Protein AF-A0A8S0HEF7-F1 (afdb_monomer_lite)

Radius of gyration: 22.28 Å; chains: 1; bounding box: 57×57×57 Å

Sequence (271 aa):
MFGLYSSPPGLHERIEQQIGEFPFPSFWGPAAGIASSRWIVDCAIAEFQISRPDLQLIYLPHLDYSLQRLGPEHPSISDEVRAIDHEVGRLLDFAQQQGAAVMLVSEYGIEAVQQSISINRVLREQGLLQVRRSLSWELLDPGASAAFAVVDHQIAHVYVRQPEDIARVKALLLRQPGIEQVLDRSEQQACQLDHPRSGELVAVAAPGFWFDYYYWFDDRLARISPALWISTASRATTHWSCSSTRRSAFPSCGSVAGCCRRSSAFATTWT

Foldseek 3Di:
DDDDDDPPPPLVVVLCVVQNDAPVQQCDAPNPALRNLLSQLSSQLVCCVVPVDPDDDGDRCHLVHVCLQQNPPHPCSVVSVVSNVVSVVVSVVSCVVVVHDDDDWDQFDTHAADEEDALLQLCVVVVQWDWDDDDFAIDTDCPPGQWDWDFDWQKIQIAGDDPVCLVVSQVSQVPDPFFPDKDAQVRCVVLVNNDPPGHRIMIGGDHNYTYDNDNDPDCSNDDDDPVNSRRPNHPPDDDDDDDDDDDDDDDDDDDPVPPSCNGPIPPDDDD

pLDDT: mean 82.92, std 25.86, range [21.02, 98.75]

Structure (mmCIF, N/CA/C/O backbone):
data_AF-A0A8S0HEF7-F1
#
_entry.id   AF-A0A8S0HEF7-F1
#
loop_
_atom_site.group_PDB
_atom_site.id
_atom_site.type_symbol
_atom_site.label_atom_id
_atom_site.label_alt_id
_atom_site.label_comp_id
_atom_site.label_asym_id
_atom_site.label_entity_id
_atom_site.label_seq_id
_atom_site.pdbx_PDB_ins_code
_atom_site.Cartn_x
_atom_site.Cartn_y
_atom_site.Cartn_z
_atom_site.occupancy
_atom_site.B_iso_or_equiv
_atom_site.auth_seq_id
_atom_site.auth_comp_id
_atom_site.auth_asym_id
_atom_site.auth_atom_id
_atom_site.pdbx_PDB_model_num
ATOM 1 N N . MET A 1 1 ? 10.105 13.442 17.068 1.00 49.50 1 MET A N 1
ATOM 2 C CA . MET A 1 1 ? 8.931 12.828 17.717 1.00 49.50 1 MET A CA 1
ATOM 3 C C . MET A 1 1 ? 7.819 12.866 16.688 1.00 49.50 1 MET A C 1
ATOM 5 O O . MET A 1 1 ? 7.638 13.924 16.097 1.00 49.50 1 MET A O 1
ATOM 9 N N . PHE A 1 2 ? 7.205 11.730 16.360 1.00 65.62 2 PHE A N 1
ATOM 10 C CA . PHE A 1 2 ? 6.011 11.732 15.510 1.00 65.62 2 PHE A CA 1
ATOM 11 C C . PHE A 1 2 ? 4.861 12.274 16.359 1.00 65.62 2 PHE A C 1
ATOM 13 O O . PHE A 1 2 ? 4.746 11.885 17.516 1.00 65.62 2 PHE A O 1
ATOM 20 N N . GLY A 1 3 ? 4.100 13.225 15.827 1.00 80.06 3 GLY A N 1
ATOM 21 C CA . GLY A 1 3 ? 2.944 13.810 16.501 1.00 80.06 3 GLY A CA 1
ATOM 22 C C . GLY A 1 3 ? 1.684 13.533 15.698 1.00 80.06 3 GLY A C 1
ATOM 23 O O . GLY A 1 3 ? 1.761 13.326 14.483 1.00 80.06 3 GLY A O 1
ATOM 24 N N . LEU A 1 4 ? 0.540 13.517 16.375 1.00 90.88 4 LEU A N 1
ATOM 25 C CA . LEU A 1 4 ? -0.749 13.470 15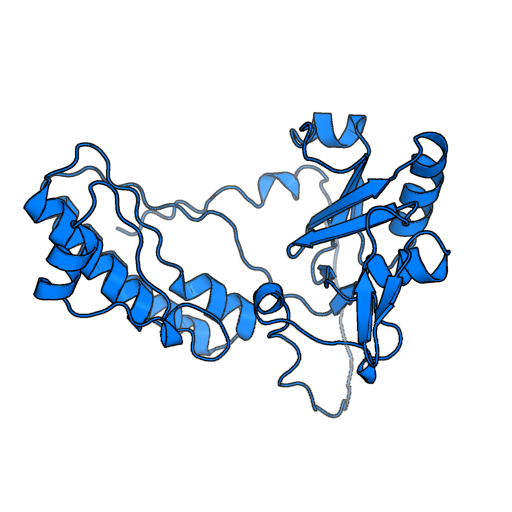.702 1.00 90.88 4 LEU A CA 1
ATOM 26 C C . LEU A 1 4 ? -1.079 14.841 15.103 1.00 90.88 4 LEU A C 1
ATOM 28 O O . LEU A 1 4 ? -0.612 15.884 15.555 1.00 90.88 4 LEU A O 1
ATOM 32 N N . TYR A 1 5 ? -1.887 14.826 14.050 1.00 92.88 5 TYR A N 1
ATOM 33 C CA . TYR A 1 5 ? -2.455 16.029 13.463 1.00 92.88 5 TYR A CA 1
ATOM 34 C C . TYR A 1 5 ? -3.962 16.011 13.688 1.00 92.88 5 TYR A C 1
ATOM 36 O O . TYR A 1 5 ? -4.614 14.998 13.444 1.00 92.88 5 TYR A O 1
ATOM 44 N N . SER A 1 6 ? -4.519 17.143 14.111 1.00 94.88 6 SER A N 1
ATOM 45 C CA . SER A 1 6 ? -5.962 17.323 14.219 1.00 94.88 6 SER A CA 1
ATOM 46 C C . SER A 1 6 ? -6.388 18.702 13.740 1.00 94.88 6 SER A C 1
ATOM 48 O O . SER A 1 6 ? -5.658 19.685 13.877 1.00 94.88 6 SER A O 1
ATOM 50 N N . SER A 1 7 ? -7.619 18.773 13.244 1.00 93.25 7 SER A N 1
ATOM 51 C CA . SER A 1 7 ? -8.338 20.020 13.014 1.00 93.25 7 SER A CA 1
ATOM 52 C C . SER A 1 7 ? -9.694 19.924 13.725 1.00 93.25 7 SER A C 1
ATOM 54 O O . SER A 1 7 ? -10.420 18.968 13.457 1.00 93.25 7 SER A O 1
ATOM 56 N N . PRO A 1 8 ? -10.046 20.853 14.632 1.00 93.94 8 PRO A N 1
ATOM 57 C CA . PRO A 1 8 ? -9.260 22.015 15.044 1.00 93.94 8 PRO A CA 1
ATOM 58 C C . PRO A 1 8 ? -7.961 21.639 15.797 1.00 93.94 8 PRO A C 1
ATOM 60 O O . PRO A 1 8 ? -7.839 20.524 16.323 1.00 93.94 8 PRO A O 1
ATOM 63 N N . PRO A 1 9 ? -6.981 22.562 15.866 1.00 95.44 9 PRO A N 1
ATOM 64 C CA . PRO A 1 9 ? -5.799 22.389 16.711 1.00 95.44 9 PRO A CA 1
ATOM 65 C C . PRO A 1 9 ? -6.199 22.159 18.177 1.00 95.44 9 PRO A C 1
ATOM 67 O O . PRO A 1 9 ? -7.190 22.731 18.636 1.00 95.44 9 PRO A O 1
ATOM 70 N N . GLY A 1 10 ? -5.452 21.343 18.923 1.00 93.75 10 GLY A N 1
ATOM 71 C CA . GLY A 1 10 ? -5.773 21.039 20.323 1.00 93.75 10 GLY A CA 1
ATOM 72 C C . GLY A 1 10 ? -6.745 19.867 20.519 1.00 93.75 10 GLY A C 1
ATOM 73 O O . GLY A 1 10 ? -7.039 19.495 21.656 1.00 93.75 10 GLY A O 1
ATOM 74 N N . LEU A 1 11 ? -7.341 19.318 19.451 1.00 95.06 11 LEU A N 1
ATOM 75 C CA . LEU A 1 11 ? -8.282 18.203 19.582 1.00 95.06 11 LEU A CA 1
ATOM 76 C C . LEU A 1 11 ? -7.567 16.895 19.937 1.00 95.06 11 LEU A C 1
ATOM 78 O O . LEU A 1 11 ? -8.005 16.231 20.874 1.00 95.06 11 LEU A O 1
ATOM 82 N N . HIS A 1 12 ? -6.480 16.543 19.243 1.00 95.00 12 HIS A N 1
ATOM 83 C CA . HIS A 1 12 ? -5.766 15.299 19.540 1.00 95.00 12 HIS A CA 1
ATOM 84 C C . HIS A 1 12 ? -5.165 15.313 20.948 1.00 95.00 12 HIS A C 1
ATOM 86 O O . HIS A 1 12 ? -5.305 14.325 21.655 1.00 95.00 12 HIS A O 1
ATOM 92 N N . GLU A 1 13 ? -4.618 16.440 21.411 1.00 95.81 13 GLU A N 1
ATOM 93 C CA . GLU A 1 13 ? -4.046 16.554 22.755 1.00 95.81 13 GLU A CA 1
ATOM 94 C C . GLU A 1 13 ? -5.113 16.356 23.839 1.00 95.81 13 GLU A C 1
ATOM 96 O O . GLU A 1 13 ? -4.862 15.711 24.855 1.00 95.81 13 GLU A O 1
ATOM 101 N N . ARG A 1 14 ? -6.332 16.879 23.625 1.00 95.94 14 ARG A N 1
ATOM 102 C CA . ARG A 1 14 ? -7.466 16.655 24.540 1.00 95.94 14 ARG A CA 1
ATOM 103 C C . ARG A 1 14 ? -7.888 15.191 24.587 1.00 95.94 14 ARG A C 1
ATOM 105 O O . ARG A 1 14 ? -8.254 14.717 25.658 1.00 95.94 14 ARG A O 1
ATOM 112 N N . ILE A 1 15 ? -7.858 14.495 23.453 1.00 96.94 15 ILE A N 1
ATOM 113 C CA . ILE A 1 15 ? -8.176 13.066 23.386 1.00 96.94 15 ILE A CA 1
ATOM 114 C C . ILE A 1 15 ? -7.060 12.250 24.050 1.00 96.94 15 ILE A C 1
ATOM 116 O O . ILE A 1 15 ? -7.349 11.434 24.920 1.00 96.94 15 ILE A O 1
ATOM 120 N N . GLU A 1 16 ? -5.788 12.520 23.745 1.00 96.62 16 GLU A N 1
ATOM 121 C CA . GLU A 1 16 ? -4.636 11.836 24.353 1.00 96.62 16 GLU A CA 1
ATOM 122 C C . GLU A 1 16 ? -4.585 12.012 25.878 1.00 96.62 16 GLU A C 1
ATOM 124 O O . GLU A 1 16 ? -4.229 11.081 26.596 1.00 96.62 16 GLU A O 1
ATOM 129 N N . GLN A 1 17 ? -5.022 13.159 26.408 1.00 96.31 17 GLN A N 1
ATOM 130 C CA . GLN A 1 17 ? -5.182 13.357 27.856 1.00 96.31 17 GLN A CA 1
ATOM 131 C C . GLN A 1 17 ? -6.219 12.418 28.495 1.00 96.31 17 GLN A C 1
ATOM 133 O O . GLN A 1 17 ? -6.130 12.150 29.692 1.00 96.31 17 GLN A O 1
ATOM 138 N N . GLN A 1 18 ? -7.203 11.936 27.729 1.00 96.50 18 GLN A N 1
ATOM 139 C CA . GLN A 1 18 ? -8.255 11.036 28.211 1.00 96.50 18 GLN A CA 1
ATOM 140 C C . GLN A 1 18 ? -7.880 9.562 28.045 1.00 96.50 18 GLN A C 1
ATOM 142 O O . GLN A 1 18 ? -8.133 8.770 28.952 1.00 96.50 18 GLN A O 1
ATOM 147 N N . ILE A 1 19 ? -7.296 9.194 26.899 1.00 97.06 19 ILE A N 1
ATOM 148 C CA . ILE A 1 19 ? -7.101 7.785 26.504 1.00 97.06 19 ILE A CA 1
ATOM 149 C C . ILE A 1 19 ? -5.628 7.355 26.423 1.00 97.06 19 ILE A C 1
ATOM 151 O O . ILE A 1 19 ? -5.342 6.181 26.194 1.00 97.06 19 ILE A O 1
ATOM 155 N N . GLY A 1 20 ? -4.690 8.279 26.641 1.00 96.50 20 GLY A N 1
ATOM 156 C CA . GLY A 1 20 ? -3.249 8.059 26.507 1.00 96.50 20 GLY A CA 1
ATOM 157 C C . GLY A 1 20 ? -2.707 8.371 25.108 1.00 96.50 20 GLY A C 1
ATOM 158 O O . GLY A 1 20 ? -3.458 8.611 24.164 1.00 96.50 20 GLY A O 1
ATOM 159 N N . GLU A 1 21 ? -1.379 8.369 24.979 1.00 95.56 21 GLU A N 1
ATOM 160 C CA . GLU A 1 21 ? -0.671 8.652 23.722 1.00 95.56 21 GLU A CA 1
ATOM 161 C C . GLU A 1 21 ? -0.870 7.550 22.672 1.00 95.56 21 GLU A C 1
ATOM 163 O O . GLU A 1 21 ? -1.008 6.364 22.997 1.00 95.56 21 GLU A O 1
ATOM 168 N N . PHE A 1 22 ? -0.812 7.930 21.393 1.00 95.50 22 PHE A N 1
ATOM 169 C CA . PHE A 1 22 ? -0.894 6.963 20.301 1.00 95.50 22 PHE A CA 1
ATOM 170 C C . PHE A 1 22 ? 0.311 5.999 20.274 1.00 95.50 22 PHE A C 1
ATOM 172 O O . PHE A 1 22 ? 1.465 6.444 20.231 1.00 95.50 22 PHE A O 1
ATOM 179 N N . PRO A 1 23 ? 0.094 4.669 20.201 1.00 94.06 23 PRO A N 1
ATOM 180 C CA . PRO A 1 23 ? 1.177 3.689 20.183 1.00 94.06 23 PRO A CA 1
ATOM 181 C C . PRO A 1 23 ? 1.820 3.579 18.788 1.00 94.06 23 PRO A C 1
ATOM 183 O O . PRO A 1 23 ? 1.683 2.565 18.102 1.00 94.06 23 PRO A O 1
ATOM 186 N N . PHE A 1 24 ? 2.568 4.606 18.365 1.00 90.44 24 PHE A N 1
ATOM 187 C CA . PHE A 1 24 ? 3.275 4.641 17.073 1.00 90.44 24 PHE A CA 1
ATOM 188 C C . PHE A 1 24 ? 4.103 3.382 16.751 1.00 90.44 24 PHE A C 1
ATOM 190 O O . PHE A 1 24 ? 4.048 2.934 15.605 1.00 90.44 24 PHE A O 1
ATOM 197 N N . PRO A 1 25 ? 4.843 2.764 17.700 1.00 88.12 25 PRO A N 1
ATOM 198 C CA . PRO A 1 25 ? 5.599 1.543 17.413 1.00 88.12 25 PRO A CA 1
ATOM 199 C C . PRO A 1 25 ? 4.736 0.361 16.952 1.00 88.12 25 PRO A C 1
ATOM 201 O O . PRO A 1 25 ? 5.259 -0.553 16.322 1.00 88.12 25 PRO A O 1
ATOM 204 N N . SER A 1 26 ? 3.437 0.372 17.263 1.00 87.88 26 SER A N 1
ATOM 205 C CA . SER A 1 26 ? 2.481 -0.684 16.913 1.00 87.88 26 SER A CA 1
ATOM 206 C C . SER A 1 26 ? 1.624 -0.352 15.692 1.00 87.88 26 SER A C 1
ATOM 208 O O . SER A 1 26 ? 0.776 -1.164 15.320 1.00 87.88 26 SER A O 1
ATOM 210 N N . PHE A 1 27 ? 1.829 0.812 15.069 1.00 86.88 27 PHE A N 1
ATOM 211 C CA . PHE A 1 27 ? 0.996 1.270 13.957 1.00 86.88 27 PHE A CA 1
ATOM 212 C C . PHE A 1 27 ? 1.480 0.753 12.604 1.00 86.88 27 PHE A C 1
ATOM 214 O O . PHE A 1 27 ? 0.659 0.423 11.756 1.00 86.88 27 PHE A O 1
ATOM 221 N N . TRP A 1 28 ? 2.798 0.651 12.406 1.00 81.06 28 TRP A N 1
ATOM 222 C CA . TRP A 1 28 ? 3.389 0.163 11.159 1.00 81.06 28 TRP A CA 1
ATOM 223 C C . TRP A 1 28 ? 4.656 -0.663 11.384 1.00 81.06 28 TRP A C 1
ATOM 225 O O . TRP A 1 28 ? 5.337 -0.561 12.407 1.00 81.06 28 TRP A O 1
ATOM 235 N N . GLY A 1 29 ? 5.027 -1.438 10.364 1.00 77.56 29 GLY A N 1
ATOM 236 C CA . GLY A 1 29 ? 6.287 -2.177 10.322 1.00 77.56 29 GLY A CA 1
ATOM 237 C C . GLY A 1 29 ? 6.272 -3.482 11.130 1.00 77.56 29 GLY A C 1
ATOM 238 O O . GLY A 1 29 ? 5.209 -4.019 11.437 1.00 77.56 29 GLY A O 1
ATOM 239 N N . PRO A 1 30 ? 7.450 -4.036 11.479 1.00 76.56 30 PRO A N 1
ATOM 240 C CA . PRO A 1 30 ? 7.548 -5.378 12.062 1.00 76.56 30 PRO A CA 1
ATOM 241 C C . PRO A 1 30 ? 6.826 -5.555 13.401 1.00 76.56 30 PRO A C 1
ATOM 243 O O . PRO A 1 30 ? 6.464 -6.678 13.741 1.00 76.56 30 PRO A O 1
ATOM 246 N N . ALA A 1 31 ? 6.628 -4.465 14.147 1.00 84.44 31 ALA A N 1
ATOM 247 C CA . ALA A 1 31 ? 5.960 -4.447 15.446 1.00 84.44 31 ALA A CA 1
ATOM 248 C C . ALA A 1 31 ? 4.474 -4.046 15.365 1.00 84.44 31 ALA A C 1
ATOM 250 O O . ALA A 1 31 ? 3.839 -3.880 16.407 1.00 84.44 31 ALA A O 1
ATOM 251 N N . ALA A 1 32 ? 3.918 -3.905 14.153 1.00 86.38 32 ALA A N 1
ATOM 252 C CA . ALA A 1 32 ? 2.505 -3.610 13.963 1.00 86.38 32 ALA A CA 1
ATOM 253 C C . ALA A 1 32 ? 1.616 -4.653 14.660 1.00 86.38 32 ALA A C 1
ATOM 255 O O . ALA A 1 32 ? 1.923 -5.852 14.653 1.00 86.38 32 ALA A O 1
ATOM 256 N N . GLY A 1 33 ? 0.529 -4.185 15.276 1.00 91.00 33 GLY A N 1
ATOM 257 C CA . GLY A 1 33 ? -0.370 -5.024 16.065 1.00 91.00 33 GLY A CA 1
ATOM 258 C C . GLY A 1 33 ? -1.658 -4.312 16.477 1.00 91.00 33 GLY A C 1
ATOM 259 O O . GLY A 1 33 ? -1.953 -3.205 16.030 1.00 91.00 33 GLY A O 1
ATOM 260 N N . ILE A 1 34 ? -2.454 -4.962 17.333 1.00 95.88 34 ILE A N 1
ATOM 261 C CA . ILE A 1 34 ? -3.825 -4.516 17.647 1.00 95.88 34 ILE A CA 1
ATOM 262 C C . ILE A 1 34 ? -3.883 -3.178 18.399 1.00 95.88 34 ILE A C 1
ATOM 264 O O . ILE A 1 34 ? -4.875 -2.460 18.305 1.00 95.88 34 ILE A O 1
ATOM 268 N N . ALA A 1 35 ? -2.812 -2.808 19.111 1.00 96.06 35 ALA A N 1
ATOM 269 C CA . ALA A 1 35 ? -2.784 -1.642 19.994 1.00 96.06 35 ALA A CA 1
ATOM 270 C C . ALA A 1 35 ? -3.165 -0.331 19.287 1.00 96.06 35 ALA A C 1
ATOM 272 O O . ALA A 1 35 ? -3.901 0.472 19.854 1.00 96.06 35 ALA A O 1
ATOM 273 N N . SER A 1 36 ? -2.726 -0.126 18.042 1.00 95.38 36 SER A N 1
ATOM 274 C CA . SER A 1 36 ? -3.073 1.087 17.295 1.00 95.38 36 SER A CA 1
ATOM 275 C C . SER A 1 36 ? -4.538 1.120 16.877 1.00 95.38 36 SER A C 1
ATOM 277 O O . SER A 1 36 ? -5.153 2.174 16.965 1.00 95.38 36 SER A O 1
ATOM 279 N N . SER A 1 37 ? -5.128 -0.016 16.485 1.00 96.88 37 SER A N 1
ATOM 280 C CA . SER A 1 37 ? -6.564 -0.061 16.163 1.00 96.88 37 SER A CA 1
ATOM 281 C C . SER A 1 37 ? -7.431 0.085 17.412 1.00 96.88 37 SER A C 1
ATOM 283 O O . SER A 1 37 ? -8.412 0.818 17.370 1.00 96.88 37 SER A O 1
ATOM 285 N N . ARG A 1 38 ? -7.026 -0.510 18.543 1.00 98.25 38 ARG A N 1
ATOM 286 C CA . ARG A 1 38 ? -7.669 -0.275 19.846 1.00 98.25 38 ARG A CA 1
ATOM 287 C C . ARG A 1 38 ? -7.669 1.208 20.208 1.00 98.25 38 ARG A C 1
ATOM 289 O O . ARG A 1 38 ? -8.720 1.754 20.516 1.00 98.25 38 ARG A O 1
ATOM 296 N N . TRP A 1 39 ? -6.513 1.866 20.108 1.00 98.06 39 TRP A N 1
ATOM 297 C CA . TRP A 1 39 ? -6.419 3.299 20.380 1.00 98.06 39 TRP A CA 1
ATOM 298 C C . TRP A 1 39 ? -7.302 4.118 19.430 1.00 98.06 39 TRP A C 1
ATOM 300 O O . TRP A 1 39 ? -7.953 5.058 19.867 1.00 98.06 39 TRP A O 1
ATOM 310 N N . ILE A 1 40 ? -7.373 3.762 18.140 1.00 98.06 40 ILE A N 1
ATOM 311 C CA . ILE A 1 40 ? -8.237 4.460 17.173 1.00 98.06 40 ILE A CA 1
ATOM 312 C C . ILE A 1 40 ? -9.722 4.277 17.516 1.00 98.06 40 ILE A C 1
ATOM 314 O O . ILE A 1 40 ? -10.481 5.236 17.402 1.00 98.06 40 ILE A O 1
ATOM 318 N N . VAL A 1 41 ? -10.137 3.095 17.984 1.00 98.62 41 VAL A N 1
ATOM 319 C CA . VAL A 1 41 ? -11.497 2.870 18.502 1.00 98.62 41 VAL A CA 1
ATOM 320 C C . VAL A 1 41 ? -11.772 3.752 19.721 1.00 98.62 41 VAL A C 1
ATOM 322 O O . VAL A 1 41 ? -12.788 4.445 19.751 1.00 98.62 41 VAL A O 1
ATOM 325 N N . ASP A 1 42 ? -10.856 3.789 20.691 1.00 98.62 42 ASP A N 1
ATOM 326 C CA . ASP A 1 42 ? -10.987 4.640 21.880 1.00 98.62 42 ASP A CA 1
ATOM 327 C C . ASP A 1 42 ? -11.042 6.136 21.499 1.00 98.62 42 ASP A C 1
ATOM 329 O O . ASP A 1 42 ? -11.856 6.891 22.033 1.00 98.62 42 ASP A O 1
ATOM 333 N N . CYS A 1 43 ? -10.236 6.551 20.517 1.00 98.31 43 CYS A N 1
ATOM 334 C CA . CYS A 1 43 ? -10.215 7.901 19.956 1.00 98.31 43 CYS A CA 1
ATOM 335 C C . CYS A 1 43 ? -11.538 8.256 19.272 1.00 98.31 43 CYS A C 1
ATOM 337 O O . CYS A 1 43 ? -12.086 9.325 19.535 1.00 98.31 43 CYS A O 1
ATOM 339 N N . ALA A 1 44 ? -12.092 7.359 18.452 1.00 98.31 44 ALA A N 1
ATOM 340 C CA . ALA A 1 44 ? -13.377 7.570 17.788 1.00 98.31 44 ALA A CA 1
ATOM 341 C C . ALA A 1 44 ? -14.523 7.729 18.798 1.00 98.31 44 ALA A C 1
ATOM 343 O O . ALA A 1 44 ? -15.347 8.635 18.661 1.00 98.31 44 ALA A O 1
ATOM 344 N N . ILE A 1 45 ? -14.540 6.903 19.849 1.00 98.50 45 ILE A N 1
ATOM 345 C CA . ILE A 1 45 ? -15.524 6.998 20.936 1.00 98.50 45 ILE A CA 1
ATOM 346 C C . ILE A 1 45 ? -15.385 8.337 21.676 1.00 98.50 45 ILE A C 1
ATOM 348 O O . ILE A 1 45 ? -16.384 9.032 21.877 1.00 98.50 45 ILE A O 1
ATOM 352 N N . ALA A 1 46 ? -14.163 8.724 22.057 1.00 98.12 46 ALA A N 1
ATOM 353 C CA . ALA A 1 46 ? -13.906 9.983 22.758 1.00 98.12 46 ALA A CA 1
ATOM 354 C C . ALA A 1 46 ? -14.284 11.203 21.903 1.00 98.12 46 ALA A C 1
ATOM 356 O O . ALA A 1 46 ? -14.967 12.114 22.374 1.00 98.12 46 ALA A O 1
ATOM 357 N N . GLU A 1 47 ? -13.896 11.208 20.627 1.00 97.44 47 GLU A N 1
ATOM 358 C CA . GLU A 1 47 ? -14.227 12.276 19.682 1.00 97.44 47 GLU A CA 1
ATOM 359 C C . GLU A 1 47 ? -15.745 12.412 19.512 1.00 97.44 47 GLU A C 1
ATOM 361 O O . GLU A 1 47 ? -16.277 13.517 19.632 1.00 97.44 47 GLU A O 1
ATOM 366 N N . PHE A 1 48 ? -16.465 11.294 19.367 1.00 97.75 48 PHE A N 1
ATOM 367 C CA . PHE A 1 48 ? -17.921 11.309 19.237 1.00 97.75 48 PHE A CA 1
ATOM 368 C C . PHE A 1 48 ? -18.601 11.902 20.479 1.00 97.75 48 PHE A C 1
ATOM 370 O O . PHE A 1 48 ? -19.559 12.667 20.364 1.00 97.75 48 PHE A O 1
ATOM 377 N N . GLN A 1 49 ? -18.106 11.593 21.680 1.00 96.31 49 GLN A N 1
ATOM 378 C CA . GLN A 1 49 ? -18.639 12.149 22.929 1.00 96.31 49 GLN A CA 1
ATOM 379 C C . GLN A 1 49 ? -18.395 13.659 23.059 1.00 96.31 49 GLN A C 1
ATOM 381 O O . GLN A 1 49 ? -19.244 14.366 23.607 1.00 96.31 49 GLN A O 1
ATOM 386 N N . ILE A 1 50 ? -17.258 14.148 22.556 1.00 95.62 50 ILE A N 1
ATOM 387 C CA . ILE A 1 50 ? -16.877 15.566 22.596 1.00 95.62 50 ILE A CA 1
ATOM 388 C C . ILE A 1 50 ? -17.675 16.379 21.574 1.00 95.62 50 ILE A C 1
ATOM 390 O O . ILE A 1 50 ? -18.218 17.430 21.917 1.00 95.62 50 ILE A O 1
ATOM 394 N N . SER A 1 51 ? -17.719 15.914 20.325 1.00 95.12 51 SER A N 1
ATOM 395 C CA . SER A 1 51 ? -18.179 16.721 19.190 1.00 95.12 51 SER A CA 1
ATOM 396 C C . SER A 1 51 ? -19.567 16.342 18.683 1.00 95.12 51 SER A C 1
ATOM 398 O O . SER A 1 51 ? -20.233 17.192 18.099 1.00 95.12 51 SER A O 1
ATOM 400 N N . ARG A 1 52 ? -20.000 15.089 18.887 1.00 95.38 52 ARG A N 1
ATOM 401 C CA . ARG A 1 52 ? -21.207 14.489 18.283 1.00 95.38 52 ARG A CA 1
ATOM 402 C C . ARG A 1 52 ? -21.323 14.780 16.777 1.00 95.38 52 ARG A C 1
ATOM 404 O O . ARG A 1 52 ? -22.236 15.498 16.369 1.00 95.38 52 ARG A O 1
ATOM 411 N N . PRO A 1 53 ? -20.387 14.274 15.957 1.00 95.94 53 PRO A N 1
ATOM 412 C CA . PRO A 1 53 ? -20.357 14.575 14.531 1.00 95.94 53 PRO A CA 1
ATOM 413 C C . PRO A 1 53 ? -21.545 13.952 13.778 1.00 95.94 53 PRO A C 1
ATOM 415 O O . PRO A 1 53 ? -21.986 12.852 14.105 1.00 95.94 53 PRO A O 1
ATOM 418 N N . ASP A 1 54 ? -22.000 14.612 12.707 1.00 97.19 54 ASP A N 1
ATOM 419 C CA . ASP A 1 54 ? -23.000 14.055 11.776 1.00 97.19 54 ASP A CA 1
ATOM 420 C C . ASP A 1 54 ? -22.430 12.916 10.902 1.00 97.19 54 ASP A C 1
ATOM 422 O O . ASP A 1 54 ? -23.172 12.079 10.389 1.00 97.19 54 ASP A O 1
ATOM 426 N N . LEU A 1 55 ? -21.103 12.884 10.717 1.00 97.50 55 LEU A N 1
ATOM 427 C CA . LEU A 1 55 ? -20.365 11.855 9.982 1.00 97.50 55 LEU A CA 1
ATOM 428 C C . LEU A 1 55 ? -19.009 11.615 10.650 1.00 97.50 55 LEU A C 1
ATOM 430 O O . LEU A 1 55 ? -18.230 12.553 10.819 1.00 97.50 55 LEU A O 1
ATOM 434 N N . GLN A 1 56 ? -18.698 10.354 10.946 1.00 97.56 56 GLN A N 1
ATOM 435 C CA . GLN A 1 56 ? -17.395 9.936 11.457 1.00 97.56 56 GLN A CA 1
ATOM 436 C C . GLN A 1 56 ? -16.815 8.848 10.548 1.00 97.56 56 GLN A C 1
ATOM 438 O O . GLN A 1 56 ? -17.466 7.839 10.283 1.00 97.56 56 GLN A O 1
ATOM 443 N N . LEU A 1 57 ? -15.597 9.068 10.049 1.00 97.75 57 LEU A N 1
ATOM 444 C CA . LEU A 1 57 ? -14.859 8.108 9.228 1.00 97.75 57 LEU A CA 1
ATOM 445 C C . LEU A 1 57 ? -13.685 7.575 10.043 1.00 97.75 57 LEU A C 1
ATOM 447 O O . LEU A 1 57 ? -12.879 8.353 10.551 1.00 97.75 57 LEU A O 1
ATOM 451 N N . ILE A 1 58 ? -13.605 6.254 10.176 1.00 97.31 58 ILE A N 1
ATOM 452 C CA . ILE A 1 58 ? -12.670 5.583 11.080 1.00 97.31 58 ILE A CA 1
ATOM 453 C C . ILE A 1 58 ? -11.904 4.534 10.282 1.00 97.31 58 ILE A C 1
ATOM 455 O O . ILE A 1 58 ? -12.505 3.737 9.566 1.00 97.31 58 ILE A O 1
ATOM 459 N N . TYR A 1 59 ? -10.578 4.537 10.414 1.00 95.88 59 TYR A N 1
ATOM 460 C CA . TYR A 1 59 ? -9.689 3.599 9.735 1.00 95.88 59 TYR A CA 1
ATOM 461 C C . TYR A 1 59 ? -8.977 2.704 10.749 1.00 95.88 59 TYR A C 1
ATOM 463 O O . TYR A 1 59 ? -8.297 3.204 11.641 1.00 95.88 59 TYR A O 1
ATOM 471 N N . LEU A 1 60 ? -9.116 1.384 10.603 1.00 95.38 60 LEU A N 1
ATOM 472 C CA . LEU A 1 60 ? -8.519 0.395 11.501 1.00 95.38 60 LEU A CA 1
ATOM 473 C C . LEU A 1 60 ? -7.482 -0.460 10.742 1.00 95.38 60 LEU A C 1
ATOM 475 O O . LEU A 1 60 ? -7.859 -1.426 10.083 1.00 95.38 60 LEU A O 1
ATOM 479 N N . PRO A 1 61 ? -6.176 -0.142 10.831 1.00 92.62 61 PRO A N 1
ATOM 480 C CA . PRO A 1 61 ? -5.127 -0.713 9.971 1.00 92.62 61 PRO A CA 1
ATOM 481 C C . PRO A 1 61 ? -4.656 -2.123 10.365 1.00 92.62 61 PRO A C 1
ATOM 483 O O . PRO A 1 61 ? -3.680 -2.614 9.801 1.00 92.62 61 PRO A O 1
ATOM 486 N N . HIS A 1 62 ? -5.234 -2.743 11.402 1.00 93.56 62 HIS A N 1
ATOM 487 C CA . HIS A 1 62 ? -4.643 -3.929 12.036 1.00 93.56 62 HIS A CA 1
ATOM 488 C C . HIS A 1 62 ? -4.369 -5.070 11.048 1.00 93.56 62 HIS A C 1
ATOM 490 O O . HIS A 1 62 ? -3.269 -5.626 11.035 1.00 93.56 62 HIS A O 1
ATOM 496 N N . LEU A 1 63 ? -5.367 -5.403 10.226 1.00 92.38 63 LEU A N 1
ATOM 497 C CA . LEU A 1 63 ? -5.284 -6.553 9.333 1.00 92.38 63 LEU A CA 1
ATOM 498 C C . LEU A 1 63 ? -4.318 -6.330 8.173 1.00 92.38 63 LEU A C 1
ATOM 500 O O . LEU A 1 63 ? -3.654 -7.289 7.795 1.00 92.38 63 LEU A O 1
ATOM 504 N N . ASP A 1 64 ? -4.172 -5.103 7.670 1.00 89.38 64 ASP A N 1
ATOM 505 C CA . ASP A 1 64 ? -3.286 -4.797 6.541 1.00 89.38 64 ASP A CA 1
ATOM 506 C C . ASP A 1 64 ? -1.862 -5.289 6.809 1.00 89.38 64 ASP A C 1
ATOM 508 O O . ASP A 1 64 ? -1.320 -6.089 6.049 1.00 89.38 64 ASP A O 1
ATOM 512 N N . TYR A 1 65 ? -1.273 -4.902 7.945 1.00 85.81 65 TYR A N 1
ATOM 513 C CA . TYR A 1 65 ? 0.099 -5.294 8.271 1.00 85.81 65 TYR A CA 1
ATOM 514 C C . TYR A 1 65 ? 0.235 -6.781 8.597 1.00 85.81 65 TYR A C 1
ATOM 516 O O . TYR A 1 65 ? 1.214 -7.409 8.185 1.00 85.81 65 TYR A O 1
ATOM 524 N N . SER A 1 66 ? -0.715 -7.362 9.334 1.00 89.69 66 SER A N 1
ATOM 525 C CA . SER A 1 66 ? -0.655 -8.783 9.692 1.00 89.69 66 SER A CA 1
ATOM 526 C C . SER A 1 66 ? -0.773 -9.675 8.453 1.00 89.69 66 SER A C 1
ATOM 528 O O . SER A 1 66 ? 0.011 -10.617 8.303 1.00 89.69 66 SER A O 1
ATOM 530 N N . LEU A 1 67 ? -1.664 -9.326 7.523 1.00 91.44 67 LEU A N 1
ATOM 531 C CA . LEU A 1 67 ? -1.848 -10.020 6.250 1.00 91.44 67 LEU A CA 1
ATOM 532 C C . LEU A 1 67 ? -0.681 -9.782 5.280 1.00 91.44 67 LEU A C 1
ATOM 534 O O . LEU A 1 67 ? -0.229 -10.738 4.658 1.00 91.44 67 LEU A O 1
ATOM 538 N N . GLN A 1 68 ? -0.132 -8.567 5.181 1.00 89.69 68 GLN A N 1
ATOM 539 C CA . GLN A 1 68 ? 1.047 -8.292 4.340 1.00 89.69 68 GLN A CA 1
ATOM 540 C C . GLN A 1 68 ? 2.312 -8.998 4.852 1.00 89.69 68 GLN A C 1
ATOM 542 O O . GLN A 1 68 ? 3.148 -9.434 4.061 1.00 89.69 68 GLN A O 1
ATO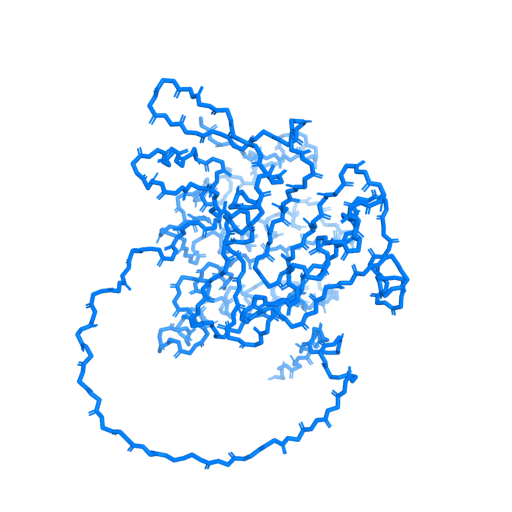M 547 N N . ARG A 1 69 ? 2.474 -9.119 6.177 1.00 87.00 69 ARG A N 1
ATOM 548 C CA . ARG A 1 69 ? 3.653 -9.748 6.795 1.00 87.00 69 ARG A CA 1
ATOM 549 C C . ARG A 1 69 ? 3.628 -11.271 6.698 1.00 87.00 69 ARG A C 1
ATOM 551 O O . ARG A 1 69 ? 4.678 -11.871 6.491 1.00 87.00 69 ARG A O 1
ATOM 558 N N . LEU A 1 70 ? 2.469 -11.887 6.934 1.00 89.88 70 LEU A N 1
ATOM 559 C CA . LEU A 1 70 ? 2.347 -13.341 7.103 1.00 89.88 70 LEU A CA 1
ATOM 560 C C . LEU A 1 70 ? 1.639 -14.035 5.933 1.00 89.88 70 LEU A C 1
ATOM 562 O O . LEU A 1 70 ? 1.836 -15.231 5.729 1.00 89.88 70 LEU A O 1
ATOM 566 N N . GLY A 1 71 ? 0.839 -13.298 5.165 1.00 91.81 71 GLY A N 1
ATOM 567 C CA . GLY A 1 71 ? -0.065 -13.833 4.153 1.00 91.81 71 GLY A CA 1
ATOM 568 C C . GLY A 1 71 ? -1.426 -14.247 4.733 1.00 91.81 71 GLY A C 1
ATOM 569 O O . GLY A 1 71 ? -1.525 -14.580 5.916 1.00 91.81 71 GLY A O 1
ATOM 570 N N . PRO A 1 72 ? -2.487 -14.267 3.905 1.00 93.38 72 PRO A N 1
ATOM 571 C CA . PRO A 1 72 ? -3.859 -14.526 4.356 1.00 93.38 72 PRO A CA 1
ATOM 572 C C . PRO A 1 72 ? -4.103 -15.960 4.840 1.00 93.38 72 PRO A C 1
ATOM 574 O O . PRO A 1 72 ? -5.053 -16.209 5.575 1.00 93.38 72 PRO A O 1
ATOM 577 N N . GLU A 1 73 ? -3.247 -16.905 4.452 1.00 94.31 73 GLU A N 1
ATOM 578 C CA . GLU A 1 73 ? -3.372 -18.324 4.808 1.00 94.31 73 GLU A CA 1
ATOM 579 C C . GLU A 1 73 ? -2.607 -18.695 6.089 1.00 94.31 73 GLU A C 1
ATOM 581 O O . GLU A 1 73 ? -2.643 -19.848 6.524 1.00 94.31 73 GLU A O 1
ATOM 586 N N . HIS A 1 74 ? -1.888 -17.749 6.703 1.00 95.25 74 HIS A N 1
ATOM 587 C CA . HIS A 1 74 ? -1.093 -18.056 7.886 1.00 95.25 74 HIS A CA 1
ATOM 588 C C . HIS A 1 74 ? -2.002 -18.402 9.086 1.00 95.25 74 HIS A C 1
ATOM 590 O O . HIS A 1 74 ? -2.933 -17.648 9.375 1.00 95.25 74 HIS A O 1
ATOM 596 N N . PRO A 1 75 ? -1.734 -19.485 9.847 1.00 95.81 75 PRO A N 1
ATOM 597 C CA . PRO A 1 75 ? -2.635 -19.952 10.906 1.00 95.81 75 PRO A CA 1
ATOM 598 C C . PRO A 1 75 ? -2.958 -18.916 11.987 1.00 95.81 75 PRO A C 1
ATOM 600 O O . PRO A 1 75 ? -4.042 -18.947 12.553 1.00 95.81 75 PRO A O 1
ATOM 603 N N . SER A 1 76 ? -2.043 -17.983 12.270 1.00 94.75 76 SER A N 1
ATOM 604 C CA . SER A 1 76 ? -2.280 -16.931 13.269 1.00 94.75 76 SER A CA 1
ATOM 605 C C . SER A 1 76 ? -3.223 -15.823 12.793 1.00 94.75 76 SER A C 1
ATOM 607 O O . SER A 1 76 ? -3.662 -15.028 13.616 1.00 94.75 76 SER A O 1
ATOM 609 N N . ILE A 1 77 ? -3.555 -15.738 11.499 1.00 95.44 77 ILE A N 1
ATOM 610 C CA . ILE A 1 77 ? -4.457 -14.694 10.987 1.00 95.44 77 ILE A CA 1
ATOM 611 C C . ILE A 1 77 ? -5.846 -14.812 11.611 1.00 95.44 77 ILE A C 1
ATOM 613 O O . ILE A 1 77 ? -6.477 -13.790 11.861 1.00 95.44 77 ILE A O 1
ATOM 617 N N . SER A 1 78 ? -6.305 -16.019 11.967 1.00 96.19 78 SER A N 1
ATOM 618 C CA . SER A 1 78 ? -7.562 -16.170 12.714 1.00 96.19 78 SER A CA 1
ATOM 619 C C . SER A 1 78 ? -7.549 -15.433 14.053 1.00 96.19 78 SER A C 1
ATOM 621 O O . SER A 1 78 ? -8.592 -14.997 14.532 1.00 96.19 78 SER A O 1
ATOM 623 N N . ASP A 1 79 ? -6.381 -15.309 14.678 1.00 96.94 79 ASP A N 1
ATOM 624 C CA . ASP A 1 79 ? -6.230 -14.664 15.980 1.00 96.94 79 ASP A CA 1
ATOM 625 C C . ASP A 1 79 ? -6.224 -13.144 15.817 1.00 96.94 79 ASP A C 1
ATOM 627 O O . ASP A 1 79 ? -6.891 -12.449 16.579 1.00 96.94 79 ASP A O 1
ATOM 631 N N . GLU A 1 80 ? -5.568 -12.644 14.769 1.00 95.94 80 GLU A N 1
ATOM 632 C CA . GLU A 1 80 ? -5.578 -11.229 14.373 1.00 95.94 80 GLU A CA 1
ATOM 633 C C . GLU A 1 80 ? -6.995 -10.771 13.980 1.00 95.94 80 GLU A C 1
ATOM 635 O O . GLU A 1 80 ? -7.451 -9.709 14.401 1.00 95.94 80 GLU A O 1
ATOM 640 N N . VAL A 1 81 ? -7.741 -11.609 13.246 1.00 96.31 81 VAL A N 1
ATOM 641 C CA . VAL A 1 81 ? -9.153 -11.360 12.911 1.00 96.31 81 VAL A CA 1
ATOM 642 C C . VAL A 1 81 ? -10.006 -11.287 14.175 1.00 96.31 81 VAL A C 1
ATOM 644 O O . VAL A 1 81 ? -10.764 -10.337 14.331 1.00 96.31 81 VAL A O 1
ATOM 647 N N . ARG A 1 82 ? -9.850 -12.226 15.117 1.00 98.06 82 ARG A N 1
ATOM 648 C CA . ARG A 1 82 ? -10.564 -12.166 16.407 1.00 98.06 82 ARG A CA 1
ATOM 649 C C . ARG A 1 82 ? -10.197 -10.924 17.220 1.00 98.06 82 ARG A C 1
ATOM 651 O O . ARG A 1 82 ? -11.055 -10.362 17.896 1.00 98.06 82 ARG A O 1
ATOM 658 N N . ALA A 1 83 ? -8.936 -10.502 17.173 1.00 97.56 83 ALA A N 1
AT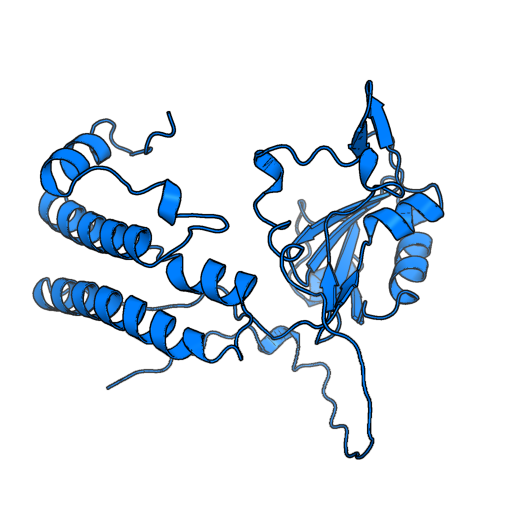OM 659 C CA . ALA A 1 83 ? -8.474 -9.322 17.889 1.00 97.56 83 ALA A CA 1
ATOM 660 C C . ALA A 1 83 ? -9.133 -8.044 17.355 1.00 97.56 83 ALA A C 1
ATOM 662 O O . ALA A 1 83 ? -9.620 -7.243 18.151 1.00 97.56 83 ALA A O 1
ATOM 663 N N . ILE A 1 84 ? -9.190 -7.860 16.031 1.00 97.19 84 ILE A N 1
ATOM 664 C CA . ILE A 1 84 ? -9.859 -6.688 15.452 1.00 97.19 84 ILE A CA 1
ATOM 665 C C . ILE A 1 84 ? -11.379 -6.766 15.549 1.00 97.19 84 ILE A C 1
ATOM 667 O O . ILE A 1 84 ? -12.003 -5.744 15.807 1.00 97.19 84 ILE A O 1
ATOM 671 N N . ASP A 1 85 ? -11.966 -7.955 15.409 1.00 98.00 85 ASP A N 1
ATOM 672 C CA . ASP A 1 85 ? -13.406 -8.182 15.565 1.00 98.00 85 ASP A CA 1
ATOM 673 C C . ASP A 1 85 ? -13.897 -7.706 16.938 1.00 98.00 85 ASP A C 1
ATOM 675 O O . ASP A 1 85 ? -14.888 -6.986 17.031 1.00 98.00 85 ASP A O 1
ATOM 679 N N . HIS A 1 86 ? -13.130 -7.984 17.997 1.00 98.56 86 HIS A N 1
ATOM 680 C CA . HIS A 1 86 ? -13.425 -7.475 19.333 1.00 98.56 86 HIS A CA 1
ATOM 681 C C . HIS A 1 86 ? -13.474 -5.938 19.396 1.00 98.56 86 HIS A C 1
ATOM 683 O O . HIS A 1 86 ? -14.408 -5.371 19.963 1.00 98.56 86 HIS A O 1
ATOM 689 N N . GLU A 1 87 ? -12.483 -5.247 18.824 1.00 98.56 87 GLU A N 1
ATOM 690 C CA . GLU A 1 87 ? -12.427 -3.778 18.855 1.00 98.56 87 GLU A CA 1
ATOM 691 C C . GLU A 1 87 ? -13.490 -3.142 17.943 1.00 98.56 87 GLU A C 1
ATOM 693 O O . GLU A 1 87 ? -14.099 -2.137 18.312 1.00 98.56 87 GLU A O 1
ATOM 698 N N . VAL A 1 88 ? -13.771 -3.751 16.786 1.00 98.19 88 VAL A N 1
ATOM 699 C CA . VAL A 1 88 ? -14.881 -3.352 15.910 1.00 98.19 88 VAL A CA 1
ATOM 700 C C . VAL A 1 88 ? -16.205 -3.503 16.651 1.00 98.19 88 VAL A C 1
ATOM 702 O O . VAL A 1 88 ? -16.979 -2.552 16.679 1.00 98.19 88 VAL A O 1
ATOM 705 N N . GLY A 1 89 ? -16.443 -4.634 17.319 1.00 98.44 89 GLY A N 1
ATOM 706 C CA . GLY A 1 89 ? -17.643 -4.863 18.127 1.00 98.44 89 GLY A CA 1
ATOM 707 C C . GLY A 1 89 ? -17.859 -3.770 19.175 1.00 98.44 89 GLY A C 1
ATOM 708 O O . GLY A 1 89 ? -18.933 -3.178 19.228 1.00 98.44 89 GLY A O 1
ATOM 709 N N . ARG A 1 90 ? -16.808 -3.399 19.923 1.00 98.44 90 ARG A N 1
ATOM 710 C CA . ARG A 1 90 ? -16.866 -2.281 20.887 1.00 98.44 90 ARG A CA 1
ATOM 711 C C . ARG A 1 90 ? -17.325 -0.968 20.245 1.00 98.44 90 ARG A C 1
ATOM 713 O O . ARG A 1 90 ? -18.128 -0.242 20.832 1.00 98.44 90 ARG A O 1
ATOM 720 N N . LEU A 1 91 ? -16.797 -0.646 19.065 1.00 98.38 91 LEU A N 1
ATOM 721 C CA . LEU A 1 91 ? -17.143 0.575 18.338 1.00 98.38 91 LEU A CA 1
ATOM 722 C C . LEU A 1 91 ? -18.583 0.538 17.807 1.00 98.38 91 LEU A C 1
ATOM 724 O O . LEU A 1 91 ? -19.298 1.537 17.905 1.00 98.38 91 LEU A O 1
ATOM 728 N N . LEU A 1 92 ? -19.016 -0.608 17.274 1.00 98.06 92 LEU A N 1
ATOM 729 C CA . LEU A 1 92 ? -20.378 -0.813 16.779 1.00 98.06 92 LEU A CA 1
ATOM 730 C C . LEU A 1 92 ? -21.405 -0.704 17.907 1.00 98.06 92 LEU A C 1
ATOM 732 O O . LEU A 1 92 ? -22.390 0.018 17.753 1.00 98.06 92 LEU A O 1
ATOM 736 N N . ASP A 1 93 ? -21.152 -1.348 19.047 1.00 98.38 93 ASP A N 1
ATOM 737 C CA . ASP A 1 93 ? -22.015 -1.281 20.229 1.00 98.38 93 ASP A CA 1
ATOM 738 C C . ASP A 1 93 ? -22.181 0.165 20.706 1.00 98.38 93 ASP A C 1
ATOM 740 O O . ASP A 1 93 ? -23.297 0.619 20.975 1.00 98.38 93 ASP A O 1
ATOM 744 N N . PHE A 1 94 ? -21.079 0.921 20.769 1.00 98.44 94 PHE A N 1
ATOM 745 C CA . PHE A 1 94 ? -21.124 2.340 21.110 1.00 98.44 94 PHE A CA 1
ATOM 746 C C . PHE A 1 94 ? -21.962 3.135 20.101 1.00 98.44 94 PHE A C 1
ATOM 748 O O . PHE A 1 94 ? -22.876 3.856 20.502 1.00 98.44 94 PHE A O 1
ATOM 755 N N . ALA A 1 95 ? -21.695 2.987 18.801 1.00 97.38 95 ALA A N 1
ATOM 756 C CA . ALA A 1 95 ? -22.409 3.712 17.751 1.00 97.38 95 ALA A CA 1
ATOM 757 C C . ALA A 1 95 ? -23.921 3.420 17.769 1.00 97.38 95 ALA A C 1
ATOM 759 O O . ALA A 1 95 ? -24.733 4.344 17.678 1.00 97.38 95 ALA A O 1
ATOM 760 N N . GLN A 1 96 ? -24.310 2.158 17.976 1.00 96.44 96 GLN A N 1
ATOM 761 C CA . GLN A 1 96 ? -25.711 1.750 18.115 1.00 96.44 96 GLN A CA 1
ATOM 762 C C . GLN A 1 96 ? -26.378 2.383 19.340 1.00 96.44 96 GLN A C 1
ATOM 764 O O . GLN A 1 96 ? -27.504 2.872 19.238 1.00 96.44 96 GLN A O 1
ATOM 769 N N . GLN A 1 97 ? -25.686 2.444 20.483 1.00 97.75 97 GLN A N 1
ATOM 770 C CA . GLN A 1 97 ? -26.189 3.128 21.683 1.00 97.75 97 GLN A CA 1
ATOM 771 C C . GLN A 1 97 ? -26.377 4.635 21.467 1.00 97.75 97 GLN A C 1
ATOM 773 O O . GLN A 1 97 ? -27.258 5.233 22.085 1.00 97.75 97 GLN A O 1
ATOM 778 N N . GLN A 1 98 ? -25.584 5.249 20.584 1.00 97.31 98 GLN A N 1
ATOM 779 C CA . GLN A 1 98 ? -25.763 6.645 20.173 1.00 97.31 98 GLN A CA 1
ATOM 780 C C . GLN A 1 98 ? -26.847 6.828 19.093 1.00 97.31 98 GLN A C 1
ATOM 782 O O . GLN A 1 98 ? -27.132 7.959 18.705 1.00 97.31 98 GLN A O 1
ATOM 787 N N . GLY A 1 99 ? -27.459 5.745 18.600 1.00 96.62 99 GLY A N 1
ATOM 788 C CA . GLY A 1 99 ? -28.444 5.787 17.517 1.00 96.62 99 GLY A CA 1
ATOM 789 C C . GLY A 1 99 ? -27.847 6.110 16.143 1.00 96.62 99 GLY A C 1
ATOM 790 O O . GLY A 1 99 ? -28.581 6.536 15.252 1.00 96.62 99 GLY A O 1
ATOM 791 N N . ALA A 1 100 ? -26.534 5.936 15.960 1.00 96.81 100 ALA A N 1
ATOM 792 C CA . ALA A 1 100 ? -25.860 6.184 14.690 1.00 96.81 100 ALA A CA 1
ATOM 793 C C . ALA A 1 100 ? -26.085 5.028 13.701 1.00 96.81 100 ALA A C 1
ATOM 795 O O . ALA A 1 100 ? -26.063 3.851 14.066 1.00 96.81 100 ALA A O 1
ATOM 796 N N . ALA A 1 101 ? -26.259 5.362 12.422 1.00 97.00 101 ALA A N 1
ATOM 797 C CA . ALA A 1 101 ? -26.213 4.379 11.346 1.00 97.00 101 ALA A CA 1
ATOM 798 C C . ALA A 1 101 ? -24.752 4.019 11.044 1.00 97.00 101 ALA A C 1
ATOM 800 O O . ALA A 1 101 ? -23.911 4.910 10.933 1.00 97.00 101 ALA A O 1
ATOM 801 N N . VAL A 1 102 ? -24.456 2.727 10.881 1.00 96.31 102 VAL A N 1
ATOM 802 C CA . VAL A 1 102 ? -23.086 2.252 10.660 1.00 96.31 102 VAL A CA 1
ATOM 803 C C . VAL A 1 102 ? -22.950 1.547 9.318 1.00 96.31 102 VAL A C 1
ATOM 805 O O . VAL A 1 102 ? -23.789 0.733 8.936 1.00 96.31 102 VAL A O 1
ATOM 808 N N . MET A 1 103 ? -21.853 1.844 8.622 1.00 96.62 103 MET A N 1
ATOM 809 C CA . MET A 1 103 ? -21.403 1.134 7.432 1.00 96.62 103 MET A CA 1
ATOM 810 C C . MET A 1 103 ? -19.965 0.668 7.659 1.00 96.62 103 MET A C 1
ATOM 812 O O . MET A 1 103 ? -19.071 1.485 7.862 1.00 96.62 103 MET A O 1
ATOM 816 N N . LEU A 1 104 ? -19.754 -0.648 7.613 1.00 95.06 104 LEU A N 1
ATOM 817 C CA . LEU A 1 104 ? -18.430 -1.261 7.657 1.00 95.06 104 LEU A CA 1
ATOM 818 C C . LEU A 1 104 ? -18.041 -1.696 6.243 1.00 95.06 104 LEU A C 1
ATOM 820 O O . LEU A 1 104 ? -18.770 -2.452 5.601 1.00 95.06 104 LEU A O 1
ATOM 824 N N . VAL A 1 105 ? -16.902 -1.205 5.760 1.00 94.94 105 VAL A N 1
ATOM 825 C CA . VAL A 1 105 ? -16.375 -1.498 4.422 1.00 94.94 105 VAL A CA 1
ATOM 826 C C . VAL A 1 105 ? -14.897 -1.855 4.497 1.00 94.94 105 VAL A C 1
ATOM 828 O O . VAL A 1 105 ? -14.194 -1.445 5.416 1.00 94.94 105 VAL A O 1
ATOM 831 N N . SER A 1 106 ? -14.438 -2.613 3.507 1.00 90.62 106 SER A N 1
ATOM 832 C CA . SER A 1 106 ? -13.025 -2.901 3.265 1.00 90.62 106 SER A CA 1
ATOM 833 C C . SER A 1 106 ? -12.611 -2.221 1.962 1.00 90.62 106 SER A C 1
ATOM 835 O O . SER A 1 106 ? -13.386 -2.213 1.003 1.00 90.62 106 SER A O 1
ATOM 837 N N . GLU A 1 107 ? -11.421 -1.621 1.944 1.00 86.50 107 GLU A N 1
ATOM 838 C CA . GLU A 1 107 ? -10.895 -0.908 0.776 1.00 86.50 107 GLU A CA 1
ATOM 839 C C . GLU A 1 107 ? -10.423 -1.880 -0.316 1.00 86.50 107 GLU A C 1
ATOM 841 O O . GLU A 1 107 ? -10.739 -1.701 -1.492 1.00 86.50 107 GLU A O 1
ATOM 846 N N . TYR A 1 108 ? -9.702 -2.934 0.073 1.00 88.38 108 TYR A N 1
ATOM 847 C CA . TYR A 1 108 ? -9.162 -3.946 -0.829 1.00 88.38 108 TYR A CA 1
ATOM 848 C C . TYR A 1 108 ? -8.952 -5.285 -0.108 1.00 88.38 108 TYR A C 1
ATOM 850 O O . TYR A 1 108 ? -8.883 -5.360 1.118 1.00 88.38 108 TYR A O 1
ATOM 858 N N . GLY A 1 109 ? -8.866 -6.364 -0.888 1.00 90.19 109 GLY A N 1
ATOM 859 C CA . GLY A 1 109 ? -8.521 -7.694 -0.385 1.00 90.19 109 GLY A CA 1
ATOM 860 C C . GLY A 1 109 ? -7.020 -7.963 -0.469 1.00 90.19 109 GLY A C 1
ATOM 861 O O . GLY A 1 109 ? -6.344 -7.445 -1.356 1.00 90.19 109 GLY A O 1
ATOM 862 N N . ILE A 1 110 ? -6.513 -8.821 0.417 1.00 91.00 110 ILE A N 1
ATOM 863 C CA . ILE A 1 110 ? -5.142 -9.339 0.355 1.00 91.00 110 ILE A CA 1
ATOM 864 C C . ILE A 1 110 ? -5.187 -10.801 -0.085 1.00 91.00 110 ILE A C 1
ATOM 866 O O . ILE A 1 110 ? -5.899 -11.618 0.499 1.00 91.00 110 ILE A O 1
ATOM 870 N N . GLU A 1 111 ? -4.412 -11.126 -1.115 1.00 91.62 111 GLU A N 1
ATOM 871 C CA . GLU A 1 111 ? -4.263 -12.482 -1.641 1.00 91.62 111 GLU A CA 1
ATOM 872 C C . GLU A 1 111 ? -2.874 -13.058 -1.347 1.00 91.62 111 GLU A C 1
ATOM 874 O O . GLU A 1 111 ? -1.919 -12.336 -1.057 1.00 91.62 111 GLU A O 1
ATOM 879 N N . ALA A 1 112 ? -2.761 -14.383 -1.419 1.00 94.31 112 ALA A N 1
ATOM 880 C CA . ALA A 1 112 ? -1.481 -15.058 -1.284 1.00 94.31 112 ALA A CA 1
ATOM 881 C C . ALA A 1 112 ? -0.594 -14.784 -2.510 1.00 94.31 112 ALA A C 1
ATOM 883 O O . ALA A 1 112 ? -1.009 -14.983 -3.654 1.00 94.31 112 ALA A O 1
ATOM 884 N N . VAL A 1 113 ? 0.657 -14.393 -2.262 1.00 93.81 113 VAL A N 1
ATOM 885 C CA . VAL A 1 113 ? 1.682 -14.181 -3.291 1.00 93.81 113 VAL A CA 1
ATOM 886 C C . VAL A 1 113 ? 2.876 -15.100 -3.060 1.00 93.81 113 VAL A C 1
ATOM 888 O O . VAL A 1 113 ? 3.191 -15.473 -1.933 1.00 93.81 113 VAL A O 1
ATOM 891 N N . GLN A 1 114 ? 3.543 -15.478 -4.145 1.00 93.75 114 GLN A N 1
ATOM 892 C CA . GLN A 1 114 ? 4.658 -16.426 -4.147 1.00 93.75 114 GLN A CA 1
ATOM 893 C C . GLN A 1 114 ? 5.951 -15.784 -4.650 1.00 93.75 114 GLN A C 1
ATOM 895 O O . GLN A 1 114 ? 7.040 -16.233 -4.293 1.00 93.75 114 GLN A O 1
ATOM 900 N N . GLN A 1 115 ? 5.852 -14.741 -5.481 1.00 94.75 115 GLN A N 1
ATOM 901 C CA . GLN A 1 115 ? 7.013 -14.131 -6.117 1.00 94.75 115 GLN A CA 1
ATOM 902 C C . GLN A 1 115 ? 6.799 -12.638 -6.391 1.00 94.75 115 GLN A C 1
ATOM 904 O O . GLN A 1 115 ? 5.721 -12.220 -6.802 1.00 94.75 115 GLN A O 1
ATOM 909 N N . SER A 1 116 ? 7.846 -11.832 -6.193 1.00 95.69 116 SER A N 1
ATOM 910 C CA . SER A 1 116 ? 7.858 -10.421 -6.592 1.00 95.69 116 SER A CA 1
ATOM 911 C C . SER A 1 116 ? 8.525 -10.219 -7.957 1.00 95.69 116 SER A C 1
ATOM 913 O O . SER A 1 116 ? 9.363 -11.019 -8.389 1.00 95.69 116 SER A O 1
ATOM 915 N N . ILE A 1 117 ? 8.161 -9.131 -8.637 1.00 97.81 117 ILE A N 1
ATOM 916 C CA . ILE A 1 117 ? 8.737 -8.698 -9.912 1.00 97.81 117 ILE A CA 1
ATOM 917 C C . ILE A 1 117 ? 9.280 -7.278 -9.755 1.00 97.81 117 ILE A C 1
ATOM 919 O O . ILE A 1 117 ? 8.546 -6.335 -9.459 1.00 97.81 117 ILE A O 1
ATOM 923 N N . SER A 1 118 ? 10.566 -7.107 -10.042 1.00 97.75 118 SER A N 1
ATOM 924 C CA . SER A 1 118 ? 11.231 -5.804 -10.030 1.00 97.75 118 SER A CA 1
ATOM 925 C C . SER A 1 118 ? 11.110 -5.112 -11.394 1.00 97.75 118 SER A C 1
ATOM 927 O O . SER A 1 118 ? 12.060 -5.129 -12.183 1.00 97.75 118 SER A O 1
ATOM 929 N N . ILE A 1 119 ? 9.969 -4.476 -11.697 1.00 98.44 119 ILE A N 1
ATOM 930 C CA . ILE A 1 119 ? 9.770 -3.759 -12.981 1.00 98.44 119 ILE A CA 1
ATOM 931 C C . ILE A 1 119 ? 10.912 -2.766 -13.241 1.00 98.44 119 ILE A C 1
ATOM 933 O O . ILE A 1 119 ? 11.443 -2.680 -14.347 1.00 98.44 119 ILE A O 1
ATOM 937 N N . ASN A 1 120 ? 11.344 -2.044 -12.208 1.00 98.31 120 ASN A N 1
ATOM 938 C CA . ASN A 1 120 ? 12.406 -1.056 -12.346 1.00 98.31 120 ASN A CA 1
ATOM 939 C C . ASN A 1 120 ? 13.783 -1.670 -12.654 1.00 98.31 120 ASN A C 1
ATOM 941 O O . ASN A 1 120 ? 14.580 -1.027 -13.338 1.00 98.31 120 ASN A O 1
ATOM 945 N N . ARG A 1 121 ? 14.068 -2.914 -12.237 1.00 97.88 121 ARG A N 1
ATOM 946 C CA . ARG A 1 121 ? 15.266 -3.641 -12.702 1.00 97.88 121 ARG A CA 1
ATOM 947 C C . ARG A 1 121 ? 15.166 -3.963 -14.189 1.00 97.88 121 ARG A C 1
ATOM 949 O O . ARG A 1 121 ? 16.104 -3.654 -14.912 1.00 97.88 121 ARG A O 1
ATOM 956 N N . VAL A 1 122 ? 14.019 -4.463 -14.654 1.00 98.38 122 VAL A N 1
ATOM 957 C CA . VAL A 1 122 ? 13.782 -4.758 -16.082 1.00 98.38 122 VAL A CA 1
ATOM 958 C C . VAL A 1 122 ? 13.975 -3.505 -16.943 1.00 98.38 122 VAL A C 1
ATOM 960 O O . VAL A 1 122 ? 14.670 -3.536 -17.958 1.00 98.38 122 VAL A O 1
ATOM 963 N N . LEU A 1 123 ? 13.411 -2.367 -16.526 1.00 98.56 123 LEU A N 1
ATOM 964 C CA . LEU A 1 123 ? 13.595 -1.093 -17.229 1.00 98.56 123 LEU A CA 1
ATOM 965 C C . LEU A 1 123 ? 15.065 -0.646 -17.214 1.00 98.56 123 LEU A C 1
ATOM 967 O O . LEU A 1 123 ? 15.587 -0.177 -18.228 1.00 98.56 123 LEU A O 1
ATOM 971 N N . ARG A 1 124 ? 15.764 -0.820 -16.089 1.00 98.06 124 ARG A N 1
ATOM 972 C CA . ARG A 1 124 ? 17.186 -0.474 -15.965 1.00 98.06 124 ARG A CA 1
ATOM 973 C C . ARG A 1 124 ? 18.076 -1.342 -16.852 1.00 98.06 124 ARG A C 1
ATOM 975 O O . ARG A 1 124 ? 18.999 -0.815 -17.465 1.00 98.06 124 ARG A O 1
ATOM 982 N N . GLU A 1 125 ? 17.795 -2.639 -16.960 1.00 98.00 125 GLU A N 1
ATOM 983 C CA . GLU A 1 125 ? 18.529 -3.574 -17.830 1.00 98.00 125 GLU A CA 1
ATOM 984 C C . GLU A 1 125 ? 18.462 -3.153 -19.302 1.00 98.00 125 GLU A C 1
ATOM 986 O O . GLU A 1 125 ? 19.424 -3.328 -20.044 1.00 98.00 125 GLU A O 1
ATOM 991 N N . GLN A 1 126 ? 17.352 -2.534 -19.711 1.00 98.00 126 GLN A N 1
ATOM 992 C CA . GLN A 1 126 ? 17.162 -1.986 -21.057 1.00 98.00 126 GLN A CA 1
ATOM 993 C C . GLN A 1 126 ? 17.675 -0.543 -21.213 1.00 98.00 126 GLN A C 1
ATOM 995 O O . GLN A 1 126 ? 17.429 0.093 -22.238 1.00 98.00 126 GLN A O 1
ATOM 1000 N N . GLY A 1 127 ? 18.341 0.014 -20.195 1.00 97.69 127 GLY A N 1
ATOM 1001 C CA . GLY A 1 127 ? 18.831 1.397 -20.189 1.00 97.69 127 GLY A CA 1
ATOM 1002 C C . GLY A 1 127 ? 17.732 2.467 -20.121 1.00 97.69 127 GLY A C 1
ATOM 1003 O O . GLY A 1 127 ? 18.024 3.653 -20.280 1.00 97.69 127 GLY A O 1
ATOM 1004 N N . LEU A 1 128 ? 16.475 2.075 -19.884 1.00 98.31 128 LEU A N 1
ATOM 1005 C CA . LEU A 1 128 ? 15.326 2.982 -19.799 1.00 98.31 128 LEU A CA 1
ATOM 1006 C C . LEU A 1 128 ? 15.267 3.719 -18.462 1.00 98.31 128 LEU A C 1
ATOM 1008 O O . LEU A 1 128 ? 14.897 4.892 -18.428 1.00 98.31 128 LEU A O 1
ATOM 1012 N N . LEU A 1 129 ? 15.642 3.042 -17.379 1.00 98.38 129 LEU A N 1
ATOM 1013 C CA . LEU A 1 129 ? 15.700 3.623 -16.044 1.00 98.38 129 LEU A CA 1
ATOM 1014 C C . LEU A 1 129 ? 17.127 4.038 -15.708 1.00 98.38 129 LEU A C 1
ATOM 1016 O O . LEU A 1 129 ? 18.074 3.271 -15.889 1.00 98.38 129 LEU A O 1
ATOM 1020 N N . GLN A 1 130 ? 17.259 5.245 -15.171 1.00 97.56 130 GLN A N 1
ATOM 1021 C CA . GLN A 1 130 ? 18.517 5.812 -14.718 1.00 97.56 130 GLN A CA 1
ATOM 1022 C C . GLN A 1 130 ? 18.561 5.871 -13.194 1.00 97.56 130 GLN A C 1
ATOM 1024 O O . GLN A 1 130 ? 17.558 6.093 -12.511 1.00 97.56 130 GLN A O 1
ATOM 1029 N N . VAL A 1 131 ? 19.762 5.676 -12.659 1.00 95.50 131 VAL A N 1
ATOM 1030 C CA . VAL A 1 131 ? 20.037 5.839 -11.236 1.00 95.50 131 VAL A CA 1
ATOM 1031 C C . VAL A 1 131 ? 21.149 6.852 -11.051 1.00 95.50 131 VAL A C 1
ATOM 1033 O O . VAL A 1 131 ? 22.134 6.876 -11.792 1.00 95.50 131 VAL A O 1
ATOM 1036 N N . ARG A 1 132 ? 21.028 7.663 -10.009 1.00 91.88 132 ARG A N 1
ATOM 1037 C CA . ARG A 1 132 ? 22.101 8.523 -9.538 1.00 91.88 132 ARG A CA 1
ATOM 1038 C C . ARG A 1 132 ? 22.894 7.788 -8.468 1.00 91.88 132 ARG A C 1
ATOM 1040 O O . ARG A 1 132 ? 22.383 7.488 -7.388 1.00 91.88 132 ARG A O 1
ATOM 1047 N N . ARG A 1 133 ? 24.179 7.557 -8.730 1.00 88.38 133 ARG A N 1
ATOM 1048 C CA . ARG A 1 133 ? 25.108 7.066 -7.707 1.00 88.38 133 ARG A CA 1
ATOM 1049 C C . ARG A 1 133 ? 25.475 8.197 -6.742 1.00 88.38 133 ARG A C 1
ATOM 1051 O O . ARG A 1 133 ? 25.879 9.276 -7.168 1.00 88.38 133 ARG A O 1
ATOM 1058 N N . SER A 1 134 ? 25.331 7.956 -5.443 1.00 81.31 134 SER A N 1
ATOM 1059 C CA . SER A 1 134 ? 25.716 8.875 -4.364 1.00 81.31 134 SER A CA 1
ATOM 1060 C C . SER A 1 134 ? 26.549 8.125 -3.338 1.00 81.31 134 SER A C 1
ATOM 1062 O O . SER A 1 134 ? 26.044 7.178 -2.750 1.00 81.31 134 SER A O 1
ATOM 1064 N N . LEU A 1 135 ? 27.796 8.548 -3.100 1.00 83.06 135 LEU A N 1
ATOM 1065 C CA . LEU A 1 135 ? 28.737 7.920 -2.156 1.00 83.06 135 LEU A CA 1
ATOM 1066 C C . LEU A 1 135 ? 28.751 6.377 -2.265 1.00 83.06 135 LEU A C 1
ATOM 1068 O O . LEU A 1 135 ? 29.442 5.835 -3.129 1.00 83.06 135 LEU A O 1
ATOM 1072 N N . SER A 1 136 ? 27.971 5.683 -1.427 1.00 84.88 136 SER A N 1
ATOM 1073 C CA . SER A 1 136 ? 27.875 4.221 -1.340 1.00 84.88 136 SER A CA 1
ATOM 1074 C C . SER A 1 136 ? 26.514 3.617 -1.727 1.00 84.88 136 SER A C 1
ATOM 1076 O O . SER A 1 136 ? 26.341 2.414 -1.569 1.00 84.88 136 SER A O 1
ATOM 1078 N N . TRP A 1 137 ? 25.553 4.393 -2.237 1.00 87.75 137 TRP A N 1
ATOM 1079 C CA . TRP A 1 137 ? 24.230 3.894 -2.639 1.00 87.75 137 TRP A CA 1
ATOM 1080 C C . TRP A 1 137 ? 23.759 4.471 -3.976 1.00 87.75 137 TRP A C 1
ATOM 1082 O O . TRP A 1 137 ? 24.342 5.411 -4.527 1.00 87.75 137 TRP A O 1
ATOM 1092 N N . GLU A 1 138 ? 22.681 3.902 -4.505 1.00 91.56 138 GLU A N 1
ATOM 1093 C CA . GLU A 1 138 ? 22.010 4.398 -5.706 1.00 91.56 138 GLU A CA 1
ATOM 1094 C C . GLU A 1 138 ? 20.604 4.896 -5.379 1.00 91.56 138 GLU A C 1
ATOM 1096 O O . GLU A 1 138 ? 19.863 4.273 -4.612 1.00 91.56 138 GLU A O 1
ATOM 1101 N N . LEU A 1 139 ? 20.228 6.009 -6.003 1.00 92.19 139 LEU A N 1
ATOM 1102 C CA . LEU A 1 139 ? 18.876 6.549 -5.971 1.00 92.19 139 LEU A CA 1
ATOM 1103 C C . LEU A 1 139 ? 18.280 6.504 -7.379 1.00 92.19 139 LEU A C 1
ATOM 1105 O O . LEU A 1 139 ? 18.958 6.889 -8.329 1.00 92.19 139 LEU A O 1
ATOM 1109 N N . LEU A 1 140 ? 17.034 6.049 -7.515 1.00 93.31 140 LEU A N 1
ATOM 1110 C CA . LEU A 1 140 ? 16.287 6.156 -8.770 1.00 93.31 140 LEU A CA 1
ATOM 1111 C C . LEU A 1 140 ? 16.204 7.633 -9.177 1.00 93.31 140 LEU A C 1
ATOM 1113 O O . LEU A 1 140 ? 15.909 8.484 -8.339 1.00 93.31 140 LEU A O 1
ATOM 1117 N N . ASP A 1 141 ? 16.491 7.935 -10.443 1.00 95.44 141 ASP A N 1
ATOM 1118 C CA . ASP A 1 141 ? 16.404 9.288 -10.999 1.00 95.44 141 ASP A CA 1
ATOM 1119 C C . ASP A 1 141 ? 15.239 9.348 -12.000 1.00 95.44 141 ASP A C 1
ATOM 1121 O O . ASP A 1 141 ? 15.411 8.985 -13.172 1.00 95.44 141 ASP A O 1
ATOM 1125 N N . PRO A 1 142 ? 14.031 9.768 -11.564 1.00 95.25 142 PRO A N 1
ATOM 1126 C CA . PRO A 1 142 ? 12.866 9.791 -12.442 1.00 95.25 142 PRO A CA 1
ATOM 1127 C C . PRO A 1 142 ? 13.047 10.760 -13.615 1.00 95.25 142 PRO A C 1
ATOM 1129 O O . PRO A 1 142 ? 12.591 10.476 -14.717 1.00 95.25 142 PRO A O 1
ATOM 1132 N N . GLY A 1 143 ? 13.739 11.887 -13.399 1.00 94.88 143 GLY A N 1
ATOM 1133 C CA . GLY A 1 143 ? 13.911 12.936 -14.407 1.00 94.88 143 GLY A CA 1
ATOM 1134 C C . GLY A 1 143 ? 14.879 12.541 -15.524 1.00 94.88 143 GLY A C 1
ATOM 1135 O O . GLY A 1 143 ? 14.654 12.867 -16.693 1.00 94.88 143 GLY A O 1
ATOM 1136 N N . ALA A 1 144 ? 15.938 11.801 -15.187 1.00 96.31 144 ALA A N 1
ATOM 1137 C CA . ALA A 1 144 ? 16.876 11.273 -16.175 1.00 96.31 144 ALA A CA 1
ATOM 1138 C C . ALA A 1 144 ? 16.325 10.046 -16.928 1.00 96.31 144 ALA A C 1
ATOM 1140 O O . ALA A 1 144 ? 16.712 9.803 -18.077 1.00 96.31 144 ALA A O 1
ATOM 1141 N N . SER A 1 145 ? 15.405 9.295 -16.317 1.00 98.31 145 SER A N 1
ATOM 1142 C CA . SER A 1 145 ? 14.836 8.065 -16.880 1.00 98.31 145 SER A CA 1
ATOM 1143 C C . SER A 1 145 ? 13.959 8.323 -18.111 1.00 98.31 145 SER A C 1
ATOM 1145 O O . SER A 1 145 ? 13.183 9.274 -18.168 1.00 98.31 145 SER A O 1
ATOM 1147 N N . ALA A 1 146 ? 14.075 7.453 -19.115 1.00 98.38 146 ALA A N 1
ATOM 1148 C CA . ALA A 1 146 ? 13.127 7.382 -20.226 1.00 98.38 146 ALA A CA 1
ATOM 1149 C C . ALA A 1 146 ? 11.831 6.677 -19.803 1.00 98.38 146 ALA A C 1
ATOM 1151 O O . ALA A 1 146 ? 10.758 7.055 -20.266 1.00 98.38 146 ALA A O 1
ATOM 1152 N N . ALA A 1 147 ? 11.931 5.695 -18.900 1.00 98.62 147 ALA A N 1
ATOM 1153 C CA . ALA A 1 147 ? 10.783 5.110 -18.225 1.00 98.62 147 ALA A CA 1
ATOM 1154 C C . ALA A 1 147 ? 11.130 4.644 -16.804 1.00 98.62 147 ALA A C 1
ATOM 1156 O O . ALA A 1 147 ? 12.241 4.171 -16.557 1.00 98.62 147 ALA A O 1
ATOM 1157 N N . PHE A 1 148 ? 10.171 4.742 -15.884 1.00 98.62 148 PHE A N 1
ATOM 1158 C CA . PHE A 1 148 ? 10.257 4.188 -14.529 1.00 98.62 148 PHE A CA 1
ATOM 1159 C C . PHE A 1 148 ? 8.865 3.787 -14.030 1.00 98.62 148 PHE A C 1
ATOM 1161 O O . PHE A 1 148 ? 7.853 4.281 -14.521 1.00 98.62 148 PHE A O 1
ATOM 1168 N N . ALA A 1 149 ? 8.811 2.898 -13.046 1.00 98.44 149 ALA A N 1
ATOM 1169 C CA . ALA A 1 149 ? 7.577 2.437 -12.431 1.00 98.44 149 ALA A CA 1
ATOM 1170 C C . ALA A 1 149 ? 7.460 2.920 -10.982 1.00 98.44 149 ALA A C 1
ATOM 1172 O O . ALA A 1 149 ? 8.399 2.789 -10.189 1.00 98.44 149 ALA A O 1
ATOM 1173 N N . VAL A 1 150 ? 6.281 3.429 -10.637 1.00 97.69 150 VAL A N 1
ATOM 1174 C CA . VAL A 1 150 ? 5.804 3.558 -9.261 1.00 97.69 150 VAL A CA 1
ATOM 1175 C C . VAL A 1 150 ? 4.885 2.374 -9.023 1.00 97.69 150 VAL A C 1
ATOM 1177 O O . VAL A 1 150 ? 3.813 2.277 -9.616 1.00 97.69 150 VAL A O 1
ATOM 1180 N N . VAL A 1 151 ? 5.367 1.440 -8.217 1.00 95.44 151 VAL A N 1
ATOM 1181 C CA . VAL A 1 151 ? 4.669 0.191 -7.926 1.00 95.44 151 VAL A CA 1
ATOM 1182 C C . VAL A 1 151 ? 3.879 0.335 -6.632 1.00 95.44 151 VAL A C 1
ATOM 1184 O O . VAL A 1 151 ? 4.253 1.138 -5.779 1.00 95.44 151 VAL A O 1
ATOM 1187 N N . ASP A 1 152 ? 2.810 -0.428 -6.491 1.00 92.06 152 ASP A N 1
ATOM 1188 C CA . ASP A 1 152 ? 2.076 -0.634 -5.250 1.00 92.06 152 ASP A CA 1
ATOM 1189 C C . ASP A 1 152 ? 1.375 -1.998 -5.330 1.00 92.06 152 ASP A C 1
ATOM 1191 O O . ASP A 1 152 ? 0.414 -2.183 -6.079 1.00 92.06 152 ASP A O 1
ATOM 1195 N N . HIS A 1 153 ? 1.913 -2.985 -4.612 1.00 91.81 153 HIS A N 1
ATOM 1196 C CA . HIS A 1 153 ? 1.427 -4.366 -4.624 1.00 91.81 153 HIS A CA 1
ATOM 1197 C C . HIS A 1 153 ? 1.264 -4.934 -6.055 1.00 91.81 153 HIS A C 1
ATOM 1199 O O . HIS A 1 153 ? 2.247 -5.022 -6.791 1.00 91.81 153 HIS A O 1
ATOM 1205 N N . GLN A 1 154 ? 0.065 -5.357 -6.468 1.00 95.81 154 GLN A N 1
ATOM 1206 C CA . GLN A 1 154 ? -0.207 -5.934 -7.794 1.00 95.81 154 GLN A CA 1
ATOM 1207 C C . GLN A 1 154 ? -0.356 -4.901 -8.921 1.00 95.81 154 GLN A C 1
ATOM 1209 O O . GLN A 1 154 ? -0.592 -5.293 -10.065 1.00 95.81 154 GLN A O 1
ATOM 1214 N N . ILE A 1 155 ? -0.224 -3.603 -8.642 1.00 96.69 155 ILE A N 1
ATOM 1215 C CA . ILE A 1 155 ? -0.400 -2.535 -9.629 1.00 96.69 155 ILE A CA 1
ATOM 1216 C C . ILE A 1 155 ? 0.887 -1.721 -9.756 1.00 96.69 155 ILE A C 1
ATOM 1218 O O . ILE A 1 155 ? 1.590 -1.463 -8.783 1.00 96.69 155 ILE A O 1
ATOM 1222 N N . ALA A 1 156 ? 1.220 -1.297 -10.972 1.00 98.31 156 ALA A N 1
ATOM 1223 C CA . ALA A 1 156 ? 2.306 -0.354 -11.188 1.00 98.31 156 ALA A CA 1
ATOM 1224 C C . ALA A 1 156 ? 1.942 0.691 -12.235 1.00 98.31 156 ALA A C 1
ATOM 1226 O O . ALA A 1 156 ? 1.645 0.361 -13.383 1.00 98.31 156 ALA A O 1
ATOM 1227 N N . HIS A 1 157 ? 2.047 1.963 -11.863 1.00 98.44 157 HIS A N 1
ATOM 1228 C CA . HIS A 1 157 ? 2.039 3.056 -12.823 1.00 98.44 157 HIS A CA 1
ATOM 1229 C C . HIS A 1 157 ? 3.425 3.173 -13.446 1.00 98.44 157 HIS A C 1
ATOM 1231 O O . HIS A 1 157 ? 4.412 3.419 -12.751 1.00 98.44 157 HIS A O 1
ATOM 1237 N N . VAL A 1 158 ? 3.505 3.001 -14.761 1.00 98.62 158 VAL A N 1
ATOM 1238 C CA . VAL A 1 158 ? 4.749 3.109 -15.519 1.00 98.62 158 VAL A CA 1
ATOM 1239 C C . VAL A 1 158 ? 4.720 4.417 -16.287 1.00 98.62 158 VAL A C 1
ATOM 1241 O O . VAL A 1 158 ? 3.919 4.607 -17.203 1.00 98.62 158 VAL A O 1
ATOM 1244 N N . TYR A 1 159 ? 5.608 5.315 -15.890 1.00 98.50 159 TYR A N 1
ATOM 1245 C CA . TYR A 1 159 ? 5.787 6.612 -16.512 1.00 98.50 159 TYR A CA 1
ATOM 1246 C C . TYR A 1 159 ? 6.794 6.480 -17.646 1.00 98.50 159 TYR A C 1
ATOM 1248 O O . TYR A 1 159 ? 7.881 5.931 -17.450 1.00 98.50 159 TYR A O 1
ATOM 1256 N N . VAL A 1 160 ? 6.435 6.976 -18.825 1.00 98.56 160 VAL A N 1
ATOM 1257 C CA . VAL A 1 160 ? 7.235 6.941 -20.048 1.00 98.56 160 VAL A CA 1
ATOM 1258 C C . VAL A 1 160 ? 7.348 8.362 -20.576 1.00 98.56 160 VAL A C 1
ATOM 1260 O O . VAL A 1 160 ? 6.359 9.008 -20.904 1.00 98.56 160 VAL A O 1
ATOM 1263 N N . ARG A 1 161 ? 8.579 8.864 -20.667 1.00 98.00 161 ARG A N 1
ATOM 1264 C CA . ARG A 1 161 ? 8.845 10.271 -20.984 1.00 98.00 161 ARG A CA 1
ATOM 1265 C C . ARG A 1 161 ? 8.452 10.650 -22.411 1.00 98.00 161 ARG A C 1
ATOM 1267 O O . ARG A 1 161 ? 8.015 11.774 -22.627 1.00 98.00 161 ARG A O 1
ATOM 1274 N N . GLN A 1 162 ? 8.682 9.753 -23.368 1.00 97.81 162 GLN A N 1
ATOM 1275 C CA . GLN A 1 162 ? 8.468 10.016 -24.789 1.00 97.81 162 GLN A CA 1
ATOM 1276 C C . GLN A 1 162 ? 7.364 9.112 -25.355 1.00 97.81 162 GLN A C 1
ATOM 1278 O O . GLN A 1 162 ? 7.448 7.891 -25.181 1.00 97.81 162 GLN A O 1
ATOM 1283 N N . PRO A 1 163 ? 6.342 9.660 -26.042 1.00 97.38 163 PRO A N 1
ATOM 1284 C CA . PRO A 1 163 ? 5.228 8.872 -26.573 1.00 97.38 163 PRO A CA 1
ATOM 1285 C C . PRO A 1 163 ? 5.649 7.726 -27.503 1.00 97.38 163 PRO A C 1
ATOM 1287 O O . PRO A 1 163 ? 5.037 6.657 -27.488 1.00 97.38 163 PRO A O 1
ATOM 1290 N N . GLU A 1 164 ? 6.712 7.910 -28.286 1.00 97.44 164 GLU A N 1
ATOM 1291 C CA . GLU A 1 164 ? 7.243 6.902 -29.208 1.00 97.44 164 GLU A CA 1
ATOM 1292 C C . GLU A 1 164 ? 7.799 5.652 -28.506 1.00 97.44 164 GLU A C 1
ATOM 1294 O O . GLU A 1 164 ? 7.829 4.573 -29.103 1.00 97.44 164 GLU A O 1
ATOM 1299 N N . ASP A 1 165 ? 8.190 5.759 -27.231 1.00 97.75 165 ASP A N 1
ATOM 1300 C CA . ASP A 1 165 ? 8.715 4.635 -26.451 1.00 97.75 165 ASP A CA 1
ATOM 1301 C C . ASP A 1 165 ? 7.602 3.776 -25.822 1.00 97.75 165 ASP A C 1
ATOM 1303 O O . ASP A 1 165 ? 7.864 2.637 -25.425 1.00 97.75 165 ASP A O 1
ATOM 1307 N N . ILE A 1 166 ? 6.352 4.258 -25.760 1.00 98.50 166 ILE A N 1
ATOM 1308 C CA . ILE A 1 166 ? 5.241 3.588 -25.054 1.00 98.50 166 ILE A CA 1
ATOM 1309 C C . ILE A 1 166 ? 5.032 2.159 -25.568 1.00 98.50 166 ILE A C 1
ATOM 1311 O O . ILE A 1 166 ? 4.999 1.211 -24.780 1.00 98.50 166 ILE A O 1
ATOM 1315 N N . ALA A 1 167 ? 4.952 1.972 -26.889 1.00 98.31 167 ALA A N 1
ATOM 1316 C CA . ALA A 1 167 ? 4.743 0.651 -27.484 1.00 98.31 167 ALA A CA 1
ATOM 1317 C C . ALA A 1 167 ? 5.902 -0.314 -27.174 1.00 98.31 167 ALA A C 1
ATOM 1319 O O . ALA A 1 167 ? 5.681 -1.497 -26.901 1.00 98.31 167 ALA A O 1
ATOM 1320 N N . ARG A 1 168 ? 7.142 0.198 -27.159 1.00 98.31 168 ARG A N 1
ATOM 1321 C CA . ARG A 1 168 ? 8.338 -0.583 -26.818 1.00 98.31 168 ARG A CA 1
ATOM 1322 C C . ARG A 1 168 ? 8.317 -1.017 -25.356 1.00 98.31 168 ARG A C 1
ATOM 1324 O O . ARG A 1 168 ? 8.573 -2.187 -25.074 1.00 98.31 168 ARG A O 1
ATOM 1331 N N . VAL A 1 169 ? 8.003 -0.100 -24.440 1.00 98.75 169 VAL A N 1
ATOM 1332 C CA . VAL A 1 169 ? 7.918 -0.379 -22.997 1.00 98.75 169 VAL A CA 1
ATOM 1333 C C . VAL A 1 169 ? 6.791 -1.371 -22.709 1.00 98.75 169 VAL A C 1
ATOM 1335 O O . VAL A 1 169 ? 7.024 -2.366 -22.026 1.00 98.75 169 VAL A O 1
ATOM 1338 N N . LYS A 1 170 ? 5.606 -1.187 -23.305 1.00 98.75 170 LYS A N 1
ATOM 1339 C CA . LYS A 1 170 ? 4.481 -2.128 -23.178 1.00 98.75 170 LYS A CA 1
ATOM 1340 C C . LYS A 1 170 ? 4.878 -3.542 -23.608 1.00 98.75 170 LYS A C 1
ATOM 1342 O O . LYS A 1 170 ? 4.703 -4.494 -22.850 1.00 98.75 170 LYS A O 1
ATOM 1347 N N . ALA A 1 171 ? 5.493 -3.681 -24.783 1.00 98.56 171 ALA A N 1
ATOM 1348 C CA . ALA A 1 171 ? 5.936 -4.976 -25.303 1.00 98.56 171 ALA A CA 1
ATOM 1349 C C . ALA A 1 171 ? 7.089 -5.613 -24.504 1.00 98.56 171 ALA A C 1
ATOM 1351 O O . ALA A 1 171 ? 7.264 -6.831 -24.554 1.00 98.56 171 ALA A O 1
ATOM 1352 N N . LEU A 1 172 ? 7.908 -4.816 -23.814 1.00 98.69 172 LEU A N 1
ATOM 1353 C CA . LEU A 1 172 ? 8.945 -5.305 -22.902 1.00 98.69 172 LEU A CA 1
ATOM 1354 C C . LEU A 1 172 ? 8.326 -5.901 -21.633 1.00 98.69 172 LEU A C 1
ATOM 1356 O O . LEU A 1 172 ? 8.718 -6.993 -21.218 1.00 98.69 172 LEU A O 1
ATOM 1360 N N . LEU A 1 173 ? 7.369 -5.189 -21.034 1.00 98.69 173 LEU A N 1
ATOM 1361 C CA . LEU A 1 173 ? 6.724 -5.594 -19.785 1.00 98.69 173 LEU A CA 1
ATOM 1362 C C . LEU A 1 173 ? 5.815 -6.814 -19.977 1.00 98.69 173 LEU A C 1
ATOM 1364 O O . LEU A 1 173 ? 5.893 -7.746 -19.188 1.00 98.69 173 LEU A O 1
ATOM 1368 N N . LEU A 1 174 ? 5.062 -6.890 -21.079 1.00 98.38 174 LEU A N 1
ATOM 1369 C CA . LEU A 1 174 ? 4.223 -8.059 -21.397 1.00 98.38 174 LEU A CA 1
ATOM 1370 C C . LEU A 1 174 ? 5.006 -9.371 -21.583 1.00 98.38 174 LEU A C 1
ATOM 1372 O O . LEU A 1 174 ? 4.418 -10.447 -21.572 1.00 98.38 174 LEU A O 1
ATOM 1376 N N . ARG A 1 175 ? 6.329 -9.308 -21.781 1.00 98.00 175 ARG A N 1
ATOM 1377 C CA . ARG A 1 175 ? 7.183 -10.504 -21.865 1.00 98.00 175 ARG A CA 1
ATOM 1378 C C . ARG A 1 175 ? 7.665 -11.001 -20.507 1.00 98.00 175 ARG A C 1
ATOM 1380 O O . ARG A 1 175 ? 8.238 -12.087 -20.452 1.00 98.00 175 ARG A O 1
ATOM 1387 N N . GLN A 1 176 ? 7.487 -10.221 -19.442 1.00 98.25 176 GLN A N 1
ATOM 1388 C CA . GLN A 1 176 ? 7.954 -10.601 -18.116 1.00 98.25 176 GLN A CA 1
ATOM 1389 C C . GLN A 1 176 ? 6.986 -11.612 -17.491 1.00 98.25 176 GLN A C 1
ATOM 1391 O O . GLN A 1 176 ? 5.792 -11.320 -17.382 1.00 98.25 176 GLN A O 1
ATOM 1396 N N . PRO A 1 177 ? 7.468 -12.790 -17.056 1.00 97.56 177 PRO A N 1
ATOM 1397 C CA . PRO A 1 177 ? 6.640 -13.735 -16.322 1.00 97.56 177 PRO A CA 1
ATOM 1398 C C . PRO A 1 177 ? 6.016 -13.080 -15.086 1.00 97.56 177 PRO A C 1
ATOM 1400 O O . PRO A 1 177 ? 6.710 -12.427 -14.309 1.00 97.56 177 PRO A O 1
ATOM 1403 N N . GLY A 1 178 ? 4.708 -13.274 -14.919 1.00 97.38 178 GLY A N 1
ATOM 1404 C CA . GLY A 1 178 ? 3.938 -12.740 -13.797 1.00 97.38 178 GLY A CA 1
ATOM 1405 C C . GLY A 1 178 ? 3.410 -11.310 -13.983 1.00 97.38 178 GLY A C 1
ATOM 1406 O O . GLY A 1 178 ? 2.738 -10.812 -13.086 1.00 97.38 178 GLY A O 1
ATOM 1407 N N . ILE A 1 179 ? 3.635 -10.665 -15.135 1.00 98.50 179 ILE A N 1
ATOM 1408 C CA . ILE A 1 179 ? 2.845 -9.498 -15.565 1.00 98.50 179 ILE A CA 1
ATOM 1409 C C . ILE A 1 179 ? 1.673 -10.009 -16.405 1.00 98.50 179 ILE A C 1
ATOM 1411 O O . ILE A 1 179 ? 1.886 -10.586 -17.469 1.00 98.50 179 ILE A O 1
ATOM 1415 N N . GLU A 1 180 ? 0.441 -9.822 -15.930 1.00 98.06 180 GLU A N 1
ATOM 1416 C CA . GLU A 1 180 ? -0.764 -10.260 -16.647 1.00 98.06 180 GLU A CA 1
ATOM 1417 C C . GLU A 1 180 ? -1.163 -9.251 -17.724 1.00 98.06 180 GLU A C 1
ATOM 1419 O O . GLU A 1 180 ? -1.457 -9.625 -18.859 1.00 98.06 180 GLU A O 1
ATOM 1424 N N . GLN A 1 181 ? -1.176 -7.965 -17.367 1.00 98.25 181 GLN A N 1
ATOM 1425 C CA . GLN A 1 181 ? -1.685 -6.901 -18.230 1.00 98.25 181 GLN A CA 1
ATOM 1426 C C . GLN A 1 181 ? -0.762 -5.690 -18.186 1.00 98.25 181 GLN A C 1
ATOM 1428 O O . GLN A 1 181 ? -0.134 -5.399 -17.168 1.00 98.25 181 GLN A O 1
ATOM 1433 N N . VAL A 1 182 ? -0.701 -4.966 -19.302 1.00 98.56 182 VAL A N 1
ATOM 1434 C CA . VAL A 1 182 ? -0.042 -3.661 -19.397 1.00 98.56 182 VAL A CA 1
ATOM 1435 C C . 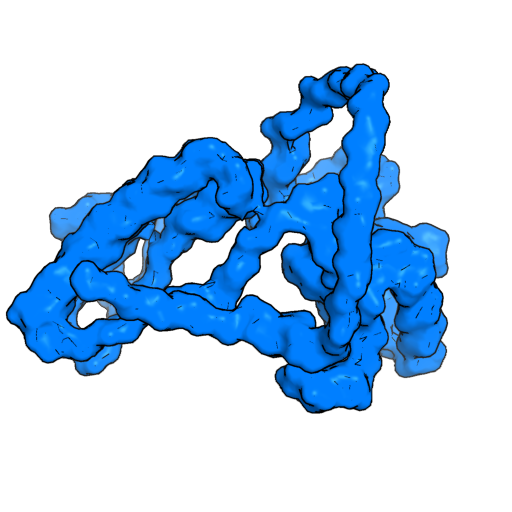VAL A 1 182 ? -0.956 -2.745 -20.199 1.00 98.56 182 VAL A C 1
ATOM 1437 O O . VAL A 1 182 ? -0.996 -2.821 -21.426 1.00 98.56 182 VAL A O 1
ATOM 1440 N N . LEU A 1 183 ? -1.709 -1.926 -19.473 1.00 98.50 183 LEU A N 1
ATOM 1441 C CA . LEU A 1 183 ? -2.800 -1.103 -19.970 1.00 98.50 183 LEU A CA 1
ATOM 1442 C C . LEU A 1 183 ? -2.267 0.224 -20.517 1.00 98.50 183 LEU A C 1
ATOM 1444 O O . LEU A 1 183 ? -1.726 1.037 -19.763 1.00 98.50 183 LEU A O 1
ATOM 1448 N N . ASP A 1 184 ? -2.440 0.464 -21.812 1.00 97.69 184 ASP A N 1
ATOM 1449 C CA . ASP A 1 184 ? -2.292 1.790 -22.413 1.00 97.69 184 ASP A CA 1
ATOM 1450 C C . ASP A 1 184 ? -3.504 2.679 -22.113 1.00 97.69 184 ASP A C 1
ATOM 1452 O O . ASP A 1 184 ? -4.455 2.256 -21.464 1.00 97.69 184 ASP A O 1
ATOM 1456 N N . ARG A 1 185 ? -3.481 3.936 -22.564 1.00 95.62 185 ARG A N 1
ATOM 1457 C CA . ARG A 1 185 ? -4.542 4.910 -22.261 1.00 95.62 185 ARG A CA 1
ATOM 1458 C C . ARG A 1 185 ? -5.942 4.440 -22.657 1.00 95.62 185 ARG A C 1
ATOM 1460 O O . ARG A 1 185 ? -6.886 4.680 -21.910 1.00 95.62 185 ARG A O 1
ATOM 1467 N N . SER A 1 186 ? -6.082 3.748 -23.787 1.00 96.12 186 SER A N 1
ATOM 1468 C CA . SER A 1 186 ? -7.391 3.268 -24.241 1.00 96.12 186 SER A CA 1
ATOM 1469 C C . SER A 1 186 ? -7.916 2.131 -23.359 1.00 96.12 186 SER A C 1
ATOM 1471 O O . SER A 1 186 ? -9.092 2.110 -22.992 1.00 96.12 186 SER A O 1
ATOM 1473 N N . GLU A 1 187 ? -7.030 1.229 -22.937 1.00 97.25 187 GLU A N 1
ATOM 1474 C CA . GLU A 1 187 ? -7.357 0.127 -22.028 1.00 97.25 187 GLU A CA 1
ATOM 1475 C C . GLU A 1 187 ? -7.587 0.635 -20.593 1.00 97.25 187 GLU A C 1
ATOM 1477 O O . GLU A 1 187 ? -8.517 0.195 -19.920 1.00 97.25 187 GLU A O 1
ATOM 1482 N N . GLN A 1 188 ? -6.815 1.631 -20.142 1.00 97.38 188 GLN A N 1
ATOM 1483 C CA . GLN A 1 188 ? -7.039 2.328 -18.872 1.00 97.38 188 GLN A CA 1
ATOM 1484 C C . GLN A 1 188 ? -8.414 3.001 -18.847 1.00 97.38 188 GLN A C 1
ATOM 1486 O O . GLN A 1 188 ? -9.116 2.899 -17.842 1.00 97.38 188 GLN A O 1
ATOM 1491 N N . GLN A 1 189 ? -8.837 3.647 -19.939 1.00 96.75 189 GLN A N 1
ATOM 1492 C CA . GLN A 1 189 ? -10.161 4.267 -20.034 1.00 96.75 189 GLN A CA 1
ATOM 1493 C C . GLN A 1 189 ? -11.277 3.226 -19.885 1.00 96.75 189 GLN A C 1
ATOM 1495 O O . GLN A 1 189 ? -12.235 3.455 -19.145 1.00 96.75 189 GLN A O 1
ATOM 1500 N N . ALA A 1 190 ? -11.133 2.062 -20.527 1.00 95.88 190 ALA A N 1
ATOM 1501 C CA . ALA A 1 190 ? -12.088 0.960 -20.400 1.00 95.88 190 ALA A CA 1
ATOM 1502 C C . ALA A 1 190 ? -12.205 0.437 -18.953 1.00 95.88 190 ALA A C 1
ATOM 1504 O O . ALA A 1 190 ? -13.278 -0.005 -18.543 1.00 95.88 190 ALA A O 1
ATOM 1505 N N . CYS A 1 191 ? -11.127 0.543 -18.172 1.00 92.56 191 CYS A N 1
ATOM 1506 C CA . CYS A 1 191 ? -11.064 0.163 -16.759 1.00 92.56 191 CYS A CA 1
ATOM 1507 C C . CYS A 1 191 ? -11.284 1.331 -15.777 1.00 92.56 191 CYS A C 1
ATOM 1509 O O . CYS A 1 191 ? -11.144 1.127 -14.576 1.00 92.56 191 CYS A O 1
ATOM 1511 N N . GLN A 1 192 ? -11.625 2.535 -16.257 1.00 94.25 192 GLN A N 1
ATOM 1512 C CA . GLN A 1 192 ? -11.799 3.749 -15.438 1.00 94.25 192 GLN A CA 1
ATOM 1513 C C . GLN A 1 192 ? -10.538 4.172 -14.653 1.00 94.25 192 GLN A C 1
ATOM 1515 O O . GLN A 1 192 ? -10.625 4.777 -13.588 1.00 94.25 192 GLN A O 1
ATOM 1520 N N . LEU A 1 193 ? -9.358 3.882 -15.207 1.00 93.19 193 LEU A N 1
ATOM 1521 C CA . LEU A 1 193 ? -8.044 4.238 -14.657 1.00 93.19 193 LEU A CA 1
ATOM 1522 C C . LEU A 1 193 ? -7.362 5.390 -15.411 1.00 93.19 193 LEU A C 1
ATOM 1524 O O . LEU A 1 193 ? -6.269 5.811 -15.021 1.00 93.19 193 LEU A O 1
ATOM 1528 N N . ASP A 1 194 ? -7.977 5.904 -16.483 1.00 93.19 194 ASP A N 1
ATOM 1529 C CA . ASP A 1 194 ? -7.436 7.021 -17.263 1.00 93.19 194 ASP A CA 1
ATOM 1530 C C . ASP A 1 194 ? -7.564 8.344 -16.491 1.00 93.19 194 ASP A C 1
ATOM 1532 O O . ASP A 1 194 ? -8.524 9.102 -16.621 1.00 93.19 194 ASP A O 1
ATOM 1536 N N . HIS A 1 195 ? -6.584 8.586 -15.624 1.00 95.69 195 HIS A N 1
ATOM 1537 C CA . HIS A 1 195 ? -6.478 9.770 -14.786 1.00 95.69 195 HIS A CA 1
ATOM 1538 C C . HIS A 1 195 ? -5.181 10.531 -15.120 1.00 95.69 195 HIS A C 1
ATOM 1540 O O . HIS A 1 195 ? -4.166 9.898 -15.433 1.00 95.69 195 HIS A O 1
ATOM 1546 N N . PRO A 1 196 ? -5.139 11.874 -14.987 1.00 94.62 196 PRO A N 1
ATOM 1547 C CA . PRO A 1 196 ? -3.928 12.660 -15.254 1.00 94.62 196 PRO A CA 1
ATOM 1548 C C . PRO A 1 196 ? -2.705 12.291 -14.400 1.00 94.62 196 PRO A C 1
ATOM 1550 O O . PRO A 1 196 ? -1.589 12.667 -14.737 1.00 94.62 196 PRO A O 1
ATOM 1553 N N . ARG A 1 197 ? -2.905 11.589 -13.276 1.00 94.62 197 ARG A N 1
ATOM 1554 C CA . ARG A 1 197 ? -1.813 11.077 -12.422 1.00 94.62 197 ARG A CA 1
ATOM 1555 C C . ARG A 1 197 ? -1.391 9.644 -12.753 1.00 94.62 197 ARG A C 1
ATOM 1557 O O . ARG A 1 197 ? -0.353 9.211 -12.255 1.00 94.62 197 ARG A O 1
ATOM 1564 N N . SER A 1 198 ? -2.160 8.927 -13.570 1.00 96.44 198 SER A N 1
ATOM 1565 C CA . SER A 1 198 ? -1.775 7.598 -14.035 1.00 96.44 198 SER A CA 1
ATOM 1566 C C . SER A 1 198 ? -0.594 7.711 -14.991 1.00 96.44 198 SER A C 1
ATOM 1568 O O . SER A 1 198 ? -0.559 8.628 -15.814 1.00 96.44 198 SER A O 1
ATOM 1570 N N . GLY A 1 199 ? 0.358 6.782 -14.891 1.00 97.25 199 GLY A N 1
ATOM 1571 C CA . GLY A 1 199 ? 1.423 6.644 -15.884 1.00 97.25 199 GLY A CA 1
ATOM 1572 C C . GLY A 1 199 ? 0.885 6.363 -17.290 1.00 97.25 199 GLY A C 1
ATOM 1573 O O . GLY A 1 199 ? -0.269 5.968 -17.478 1.00 97.25 199 GLY A O 1
ATOM 1574 N N . GLU A 1 200 ? 1.738 6.550 -18.293 1.00 98.25 200 GLU A N 1
ATOM 1575 C CA . GLU A 1 200 ? 1.431 6.248 -19.697 1.00 98.25 200 GLU A CA 1
ATOM 1576 C C . GLU A 1 200 ? 1.011 4.785 -19.892 1.00 98.25 200 GLU A C 1
ATOM 1578 O O . GLU A 1 200 ? 0.228 4.485 -20.794 1.00 98.25 200 GLU A O 1
ATOM 1583 N N . LEU A 1 201 ? 1.496 3.894 -19.021 1.00 98.62 201 LEU A N 1
ATOM 1584 C CA . LEU A 1 201 ? 1.051 2.511 -18.908 1.00 98.62 201 LEU A CA 1
ATOM 1585 C C . LEU A 1 201 ? 0.698 2.173 -17.450 1.00 98.62 201 LEU A C 1
ATOM 1587 O O . LEU A 1 201 ? 1.301 2.702 -16.513 1.00 98.62 201 LEU A O 1
ATOM 1591 N N . VAL A 1 202 ? -0.227 1.234 -17.254 1.00 98.69 202 VAL A N 1
ATOM 1592 C CA . VAL A 1 202 ? -0.506 0.609 -15.949 1.00 98.69 202 VAL A CA 1
ATOM 1593 C C . VAL A 1 202 ? -0.291 -0.893 -16.066 1.00 98.69 202 VAL A C 1
ATOM 1595 O O . VAL A 1 202 ? -0.973 -1.553 -16.844 1.00 98.69 202 VAL A O 1
ATOM 1598 N N . ALA A 1 203 ? 0.666 -1.441 -15.323 1.00 98.62 203 ALA A N 1
ATOM 1599 C CA . ALA A 1 203 ? 0.897 -2.879 -15.268 1.00 98.62 203 ALA A CA 1
ATOM 1600 C C . ALA A 1 203 ? 0.090 -3.516 -14.130 1.00 98.62 203 ALA A C 1
ATOM 1602 O O . ALA A 1 203 ? -0.014 -2.942 -13.045 1.00 98.62 203 ALA A O 1
ATOM 1603 N N . VAL A 1 204 ? -0.439 -4.711 -14.386 1.00 98.12 204 VAL A N 1
ATOM 1604 C CA . VAL A 1 204 ? -1.178 -5.537 -13.423 1.00 98.12 204 VAL A CA 1
ATOM 1605 C C . VAL A 1 204 ? -0.469 -6.880 -13.300 1.00 98.12 204 VAL A C 1
ATOM 1607 O O . VAL A 1 204 ? -0.174 -7.529 -14.311 1.00 98.12 204 VAL A O 1
ATOM 1610 N N . ALA A 1 205 ? -0.154 -7.279 -12.073 1.00 98.19 205 ALA A N 1
ATOM 1611 C CA . ALA A 1 205 ? 0.477 -8.558 -11.788 1.00 98.19 205 ALA A CA 1
ATOM 1612 C C . ALA A 1 205 ? -0.509 -9.715 -12.003 1.00 98.19 205 ALA A C 1
ATOM 1614 O O . ALA A 1 205 ? -1.712 -9.581 -11.789 1.00 98.19 205 ALA A O 1
ATOM 1615 N N . ALA A 1 206 ? 0.008 -10.864 -12.425 1.00 97.81 206 ALA A N 1
ATOM 1616 C CA . ALA A 1 206 ? -0.758 -12.102 -12.452 1.00 97.81 206 ALA A CA 1
ATOM 1617 C C . ALA A 1 206 ? -1.005 -12.620 -11.023 1.00 97.81 206 ALA A C 1
ATOM 1619 O O . ALA A 1 206 ? -0.195 -12.343 -10.135 1.00 97.81 206 ALA A O 1
ATOM 1620 N N . PRO A 1 207 ? -2.055 -13.432 -10.796 1.00 95.88 207 PRO A N 1
ATOM 1621 C CA . PRO A 1 207 ? -2.298 -14.050 -9.496 1.00 95.88 207 PRO A CA 1
ATOM 1622 C C . PRO A 1 207 ? -1.059 -14.768 -8.953 1.00 95.88 207 PRO A C 1
ATOM 1624 O O . PRO A 1 207 ? -0.395 -15.520 -9.674 1.00 95.88 207 PRO A O 1
ATOM 1627 N N . GLY A 1 208 ? -0.755 -14.542 -7.676 1.00 95.56 208 GLY A N 1
ATOM 1628 C CA . GLY A 1 208 ? 0.443 -15.077 -7.027 1.00 95.56 208 GLY A CA 1
ATOM 1629 C C . GLY A 1 208 ? 1.711 -14.237 -7.229 1.00 95.56 208 GLY A C 1
ATOM 1630 O O . GLY A 1 208 ? 2.757 -14.598 -6.681 1.00 95.56 208 GLY A O 1
ATOM 1631 N N . PHE A 1 209 ? 1.637 -13.122 -7.961 1.00 97.31 209 PHE A N 1
ATOM 1632 C CA . PHE A 1 209 ? 2.741 -12.185 -8.163 1.00 97.31 209 PHE A CA 1
ATOM 1633 C C . PHE A 1 209 ? 2.406 -10.791 -7.633 1.00 97.31 209 PHE A C 1
ATOM 1635 O O . PHE A 1 209 ? 1.246 -10.411 -7.540 1.00 97.31 209 PHE A O 1
ATOM 1642 N N . TRP A 1 210 ? 3.438 -10.011 -7.319 1.00 96.50 210 TRP A N 1
ATOM 1643 C CA . TRP A 1 210 ? 3.327 -8.587 -6.986 1.00 96.50 210 TRP A CA 1
ATOM 1644 C C . TRP A 1 210 ? 4.577 -7.825 -7.447 1.00 96.50 210 TRP A C 1
ATOM 1646 O O . TRP A 1 210 ? 5.571 -8.434 -7.849 1.00 96.50 210 TRP A O 1
ATOM 1656 N N . PHE A 1 211 ? 4.547 -6.496 -7.403 1.00 97.75 211 PHE A N 1
ATOM 1657 C CA . PHE A 1 211 ? 5.638 -5.635 -7.847 1.00 97.75 211 PHE A CA 1
ATOM 1658 C C . PHE A 1 211 ? 6.423 -5.046 -6.679 1.00 97.75 211 PHE A C 1
ATOM 1660 O O . PHE A 1 211 ? 5.873 -4.349 -5.829 1.00 97.75 211 PHE A O 1
ATOM 1667 N N . ASP A 1 212 ? 7.737 -5.265 -6.678 1.00 94.88 212 ASP A N 1
ATOM 1668 C CA . ASP A 1 212 ? 8.636 -4.647 -5.708 1.00 94.88 212 ASP A CA 1
ATOM 1669 C C . ASP A 1 212 ? 9.280 -3.362 -6.253 1.00 94.88 212 ASP A C 1
ATOM 1671 O O . ASP A 1 212 ? 9.351 -3.106 -7.458 1.00 94.88 212 ASP A O 1
ATOM 1675 N N . TYR A 1 213 ? 9.770 -2.526 -5.338 1.00 91.12 213 TYR A N 1
ATOM 1676 C CA . TYR A 1 213 ? 10.376 -1.234 -5.667 1.00 91.12 213 TYR A CA 1
ATOM 1677 C C . TYR A 1 213 ? 11.836 -1.350 -6.119 1.00 91.12 213 TYR A C 1
ATOM 1679 O O . TYR A 1 213 ? 12.510 -0.328 -6.284 1.00 91.12 213 TYR A O 1
ATOM 1687 N N . TYR A 1 214 ? 12.380 -2.560 -6.277 1.00 93.88 214 TYR A N 1
ATOM 1688 C CA . TYR A 1 214 ? 13.809 -2.712 -6.482 1.00 93.88 214 TYR A CA 1
ATOM 1689 C C . TYR A 1 214 ? 14.228 -2.233 -7.871 1.00 93.88 214 TYR A C 1
ATOM 1691 O O . TYR A 1 214 ? 13.679 -2.607 -8.905 1.00 93.88 214 TYR A O 1
ATOM 1699 N N . TYR A 1 215 ? 15.276 -1.415 -7.871 1.00 94.12 215 TYR A N 1
ATOM 1700 C CA . TYR A 1 215 ? 15.984 -0.953 -9.065 1.00 94.12 215 TYR A CA 1
ATOM 1701 C C . TYR A 1 215 ? 17.501 -1.185 -8.962 1.00 94.12 215 TYR A C 1
ATOM 1703 O O . TYR A 1 215 ? 18.235 -0.948 -9.921 1.00 94.12 215 TYR A O 1
ATOM 1711 N N . TRP A 1 216 ? 17.991 -1.642 -7.805 1.00 94.38 216 TRP A N 1
ATOM 1712 C CA . TRP A 1 216 ? 19.402 -1.945 -7.551 1.00 94.38 216 TRP A CA 1
ATOM 1713 C C . TRP A 1 216 ? 19.787 -3.306 -8.119 1.00 94.38 216 TRP A C 1
ATOM 1715 O O . TRP A 1 216 ? 19.115 -4.289 -7.823 1.00 94.38 216 TRP A O 1
ATOM 1725 N N . PHE A 1 217 ? 20.892 -3.398 -8.856 1.00 93.56 217 PHE A N 1
ATOM 1726 C CA . PHE A 1 217 ? 21.477 -4.701 -9.212 1.00 93.56 217 PHE A CA 1
ATOM 1727 C C . PHE A 1 217 ? 22.389 -5.268 -8.119 1.00 93.56 217 PHE A C 1
ATOM 1729 O O . PHE A 1 217 ? 22.629 -6.469 -8.085 1.00 93.56 217 PHE A O 1
ATOM 1736 N N . ASP A 1 218 ? 22.875 -4.412 -7.219 1.00 90.31 218 ASP A N 1
ATOM 1737 C CA . ASP A 1 218 ? 23.682 -4.795 -6.065 1.00 90.31 218 ASP A CA 1
ATOM 1738 C C . ASP A 1 218 ? 22.983 -4.329 -4.787 1.00 90.31 218 ASP A C 1
ATOM 1740 O O . ASP A 1 218 ? 22.855 -3.128 -4.541 1.00 90.31 218 ASP A O 1
ATOM 1744 N N . ASP A 1 219 ? 22.549 -5.281 -3.964 1.00 86.75 219 ASP A N 1
ATOM 1745 C CA . ASP A 1 219 ? 21.840 -5.007 -2.712 1.00 86.75 219 ASP A CA 1
ATOM 1746 C C . ASP A 1 219 ? 22.697 -4.201 -1.716 1.00 86.75 219 ASP A C 1
ATOM 1748 O O . ASP A 1 219 ? 22.154 -3.504 -0.862 1.00 86.75 219 ASP A O 1
ATOM 1752 N N . ARG A 1 220 ? 24.034 -4.203 -1.847 1.00 88.69 220 ARG A N 1
ATOM 1753 C CA . ARG A 1 220 ? 24.925 -3.355 -1.027 1.00 88.69 220 ARG A CA 1
ATOM 1754 C C . ARG A 1 220 ? 24.763 -1.865 -1.324 1.00 88.69 220 ARG A C 1
ATOM 1756 O O . ARG A 1 220 ? 25.145 -1.037 -0.502 1.00 88.69 220 ARG A O 1
ATOM 1763 N N . LEU A 1 221 ? 24.218 -1.529 -2.494 1.00 86.19 221 LEU A N 1
ATOM 1764 C CA . LEU A 1 221 ? 23.917 -0.160 -2.910 1.00 86.19 221 LEU A CA 1
ATOM 1765 C C . LEU A 1 221 ? 22.488 0.259 -2.541 1.00 86.19 221 LEU A C 1
ATOM 1767 O O . LEU A 1 221 ? 22.113 1.412 -2.781 1.00 86.19 221 LEU A O 1
ATOM 1771 N N . ALA A 1 222 ? 21.696 -0.645 -1.956 1.00 83.88 222 ALA A N 1
ATOM 1772 C CA . ALA A 1 222 ? 20.377 -0.331 -1.443 1.00 83.88 222 ALA A CA 1
ATOM 1773 C C . ALA A 1 222 ? 20.505 0.365 -0.085 1.00 83.88 222 ALA A C 1
ATOM 1775 O O . ALA A 1 222 ? 20.831 -0.249 0.929 1.00 83.88 222 ALA A O 1
ATOM 1776 N N . ARG A 1 223 ? 20.219 1.670 -0.045 1.00 70.50 223 ARG A N 1
ATOM 1777 C CA . ARG A 1 223 ? 19.999 2.382 1.217 1.00 70.50 223 ARG A CA 1
ATOM 1778 C C . ARG A 1 223 ? 18.510 2.629 1.379 1.00 70.50 223 ARG A C 1
ATOM 1780 O O . ARG A 1 223 ? 17.979 3.608 0.861 1.00 70.50 223 ARG A O 1
ATOM 1787 N N . ILE A 1 224 ? 17.845 1.726 2.092 1.00 59.47 224 ILE A N 1
ATOM 1788 C CA . ILE A 1 224 ? 16.427 1.867 2.421 1.00 59.47 224 ILE A CA 1
ATOM 1789 C C . ILE A 1 224 ? 16.309 3.019 3.427 1.00 59.47 224 ILE A C 1
ATOM 1791 O O . ILE A 1 224 ? 16.634 2.880 4.605 1.00 59.47 224 ILE A O 1
ATOM 1795 N N . SER A 1 225 ? 15.908 4.195 2.944 1.00 45.47 225 SER A N 1
ATOM 1796 C CA . SER A 1 225 ? 15.518 5.305 3.816 1.00 45.47 225 SER A CA 1
ATOM 1797 C C . SER A 1 225 ? 14.236 4.915 4.573 1.00 45.47 225 SER A C 1
ATOM 1799 O O . SER A 1 225 ? 13.413 4.214 3.986 1.00 45.47 225 SER A O 1
ATOM 1801 N N . PRO A 1 226 ? 13.999 5.374 5.816 1.00 39.12 226 PRO A N 1
ATOM 1802 C CA . PRO A 1 226 ? 12.762 5.114 6.566 1.00 39.12 226 PRO A CA 1
ATOM 1803 C C . PRO A 1 226 ? 11.468 5.386 5.777 1.00 39.12 226 PRO A C 1
ATOM 1805 O O . PRO A 1 226 ? 10.467 4.720 5.989 1.00 39.12 226 PRO A O 1
ATOM 1808 N N . ALA A 1 227 ? 11.503 6.306 4.807 1.00 34.84 227 ALA A N 1
ATOM 1809 C CA . ALA A 1 227 ? 10.376 6.615 3.924 1.00 34.84 227 ALA A CA 1
ATOM 1810 C C . ALA A 1 227 ? 10.011 5.502 2.912 1.00 34.84 227 ALA A C 1
ATOM 1812 O O . ALA A 1 227 ? 8.922 5.537 2.355 1.00 34.84 227 ALA A O 1
ATOM 1813 N N . LEU A 1 228 ? 10.890 4.519 2.672 1.00 37.38 228 LEU A N 1
ATOM 1814 C CA . LEU A 1 228 ? 10.633 3.350 1.811 1.00 37.38 228 LEU A CA 1
ATOM 1815 C C . LEU A 1 228 ? 10.239 2.086 2.599 1.00 37.38 228 LEU A C 1
ATOM 1817 O O . LEU A 1 228 ? 10.061 1.026 2.006 1.00 37.38 228 LEU A O 1
ATOM 1821 N N . TRP A 1 229 ? 10.105 2.168 3.927 1.00 35.81 229 TRP A N 1
ATOM 1822 C CA . TRP A 1 229 ? 9.813 0.996 4.766 1.00 35.81 229 TRP A CA 1
ATOM 1823 C C . TRP A 1 229 ? 8.414 0.405 4.578 1.00 35.81 229 TRP A C 1
ATOM 1825 O O . TRP A 1 229 ? 8.185 -0.714 5.031 1.00 35.81 229 TRP A O 1
ATOM 1835 N N . ILE A 1 230 ? 7.506 1.114 3.902 1.00 40.41 230 ILE A N 1
ATOM 1836 C CA . ILE A 1 230 ? 6.113 0.688 3.705 1.00 40.41 230 ILE A CA 1
ATOM 1837 C C . ILE A 1 230 ? 6.018 -0.627 2.900 1.00 40.41 230 ILE A C 1
ATOM 1839 O O . ILE A 1 230 ? 5.020 -1.321 3.012 1.00 40.41 230 ILE A O 1
ATOM 1843 N N . SER A 1 231 ? 7.067 -1.054 2.180 1.00 38.19 231 SER A N 1
ATOM 1844 C CA . SER A 1 231 ? 6.991 -2.233 1.296 1.00 38.19 231 SER A CA 1
ATOM 1845 C C . SER A 1 231 ? 8.121 -3.262 1.407 1.00 38.19 231 SER A C 1
ATOM 1847 O O . SER A 1 231 ? 8.044 -4.335 0.812 1.00 38.19 231 SER A O 1
ATOM 1849 N N . THR A 1 232 ? 9.193 -2.999 2.162 1.00 35.75 232 THR A N 1
ATOM 1850 C CA . THR A 1 232 ? 10.366 -3.900 2.207 1.00 35.75 232 THR A CA 1
ATOM 1851 C C . THR A 1 232 ? 10.297 -4.992 3.282 1.00 35.75 232 THR A C 1
ATOM 1853 O O . THR A 1 232 ? 11.262 -5.740 3.452 1.00 35.75 232 THR A O 1
ATOM 1856 N N . ALA A 1 233 ? 9.184 -5.115 4.013 1.00 34.16 233 ALA A N 1
ATOM 1857 C CA . ALA A 1 233 ? 9.064 -6.012 5.169 1.00 34.16 233 ALA A CA 1
ATOM 1858 C C . ALA A 1 233 ? 9.137 -7.521 4.835 1.00 34.16 233 ALA A C 1
ATOM 1860 O O . ALA A 1 233 ? 9.377 -8.326 5.732 1.00 34.16 233 ALA A O 1
ATOM 1861 N N . SER A 1 234 ? 9.022 -7.927 3.565 1.00 35.94 234 SER A N 1
ATOM 1862 C CA . SER A 1 234 ? 8.974 -9.350 3.181 1.00 35.94 234 SER A CA 1
ATOM 1863 C C . SER A 1 234 ? 10.325 -10.093 3.211 1.00 35.94 234 SER A C 1
ATOM 1865 O O . SER 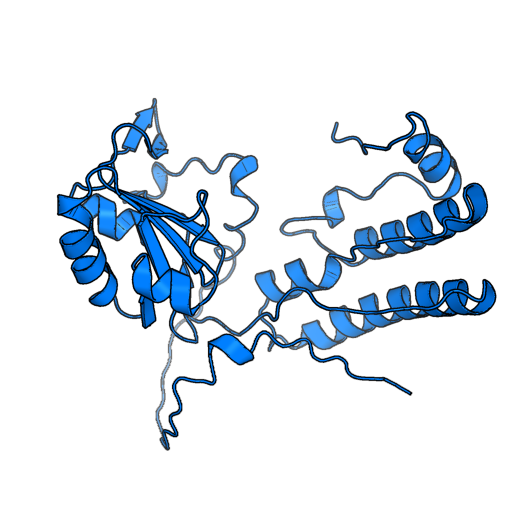A 1 234 ? 10.342 -11.314 3.067 1.00 35.94 234 SER A O 1
ATOM 1867 N N . ARG A 1 235 ? 11.477 -9.425 3.387 1.00 36.28 235 ARG A N 1
ATOM 1868 C CA . ARG A 1 235 ? 12.795 -10.099 3.270 1.00 36.28 235 ARG A CA 1
ATOM 1869 C C . ARG A 1 235 ? 13.290 -10.816 4.531 1.00 36.28 235 ARG A C 1
ATOM 1871 O O . ARG A 1 235 ? 14.367 -11.407 4.500 1.00 36.28 235 ARG A O 1
ATOM 1878 N N . ALA A 1 236 ? 12.546 -10.784 5.632 1.00 28.31 236 ALA A N 1
ATOM 1879 C CA . ALA A 1 236 ? 13.019 -11.287 6.919 1.00 28.31 236 ALA A CA 1
ATOM 1880 C C . ALA A 1 236 ? 12.365 -12.610 7.343 1.00 28.31 236 ALA A C 1
ATOM 1882 O O . ALA A 1 236 ? 11.942 -12.711 8.484 1.00 28.31 236 ALA A O 1
ATOM 1883 N N . THR A 1 237 ? 12.252 -13.614 6.462 1.00 30.52 237 THR A N 1
ATOM 1884 C CA . THR A 1 237 ? 12.219 -15.057 6.820 1.00 30.52 237 THR A CA 1
ATOM 1885 C C . THR A 1 237 ? 11.981 -15.917 5.577 1.00 30.52 237 THR A C 1
ATOM 1887 O O . THR A 1 237 ? 10.849 -16.186 5.202 1.00 30.52 237 THR A O 1
ATOM 1890 N N . THR A 1 238 ? 13.038 -16.402 4.922 1.00 26.17 238 THR A N 1
ATOM 1891 C CA . THR A 1 238 ? 12.922 -17.568 4.020 1.00 26.17 238 THR A CA 1
ATOM 1892 C C . THR A 1 238 ? 14.292 -18.214 3.806 1.00 26.17 238 THR A C 1
ATOM 1894 O O . THR A 1 238 ? 14.919 -18.110 2.759 1.00 26.17 238 THR A O 1
ATOM 1897 N N . HIS A 1 239 ? 14.773 -18.913 4.833 1.00 23.06 239 HIS A N 1
ATOM 1898 C CA . HIS A 1 239 ? 15.702 -20.025 4.647 1.00 23.06 239 HIS A CA 1
ATOM 1899 C C . HIS A 1 239 ? 14.917 -21.310 4.895 1.00 23.06 239 HIS A C 1
ATOM 1901 O O . HIS A 1 239 ? 14.775 -21.730 6.038 1.00 23.06 239 HIS A O 1
ATOM 1907 N N . TRP A 1 240 ? 14.397 -21.920 3.831 1.00 24.11 240 TRP A N 1
ATOM 1908 C CA . TRP A 1 240 ? 13.913 -23.297 3.877 1.00 24.11 240 TRP A CA 1
ATOM 1909 C C . TRP A 1 240 ? 14.463 -24.070 2.684 1.00 24.11 240 TRP A C 1
ATOM 1911 O O . TRP A 1 240 ? 14.328 -23.671 1.527 1.00 24.11 240 TRP A O 1
ATOM 1921 N N . SER A 1 241 ? 15.163 -25.154 3.006 1.00 21.41 241 SER A N 1
ATOM 1922 C CA . SER A 1 241 ? 15.721 -26.120 2.072 1.00 21.41 241 SER A CA 1
ATOM 1923 C C . SER A 1 241 ? 14.598 -26.912 1.405 1.00 21.41 241 SER A C 1
ATOM 1925 O O . SER A 1 241 ? 13.700 -27.439 2.056 1.00 21.41 241 SER A O 1
ATOM 1927 N N . CYS A 1 242 ? 14.658 -26.992 0.079 1.00 21.33 242 CYS A N 1
ATOM 1928 C CA . CYS A 1 242 ? 13.683 -27.691 -0.743 1.00 21.33 242 CYS A CA 1
ATOM 1929 C C . CYS A 1 242 ? 14.028 -29.188 -0.827 1.00 21.33 242 CYS A C 1
ATOM 1931 O O . CYS A 1 242 ? 15.057 -29.558 -1.395 1.00 21.33 242 CYS A O 1
ATOM 1933 N N . SER A 1 243 ? 13.154 -30.052 -0.311 1.00 21.22 243 SER A N 1
ATOM 1934 C CA . SER A 1 243 ? 13.049 -31.456 -0.716 1.00 21.22 243 SER A CA 1
ATOM 1935 C C . SER A 1 243 ? 11.656 -31.673 -1.310 1.00 21.22 243 SER A C 1
ATOM 1937 O O . SER A 1 243 ? 10.633 -31.475 -0.662 1.00 21.22 243 SER A O 1
ATOM 1939 N N . SER A 1 244 ? 11.611 -32.007 -2.600 1.00 23.41 244 SER A N 1
ATOM 1940 C CA . SER A 1 244 ? 10.375 -32.125 -3.373 1.00 23.41 244 SER A CA 1
ATOM 1941 C C . SER A 1 244 ? 9.959 -33.583 -3.560 1.00 23.41 244 SER A C 1
ATOM 1943 O O . SER A 1 244 ? 10.786 -34.457 -3.821 1.00 23.41 244 SER A O 1
ATOM 1945 N N . THR A 1 245 ? 8.651 -33.848 -3.501 1.00 21.05 245 THR A N 1
ATOM 1946 C CA . THR A 1 245 ? 8.020 -34.996 -4.174 1.00 21.05 245 THR A CA 1
ATOM 1947 C C . THR A 1 245 ? 6.564 -34.681 -4.569 1.00 21.05 245 THR A C 1
ATOM 1949 O O . THR A 1 245 ? 5.645 -34.801 -3.780 1.00 21.05 245 THR A O 1
ATOM 1952 N N . ARG A 1 246 ? 6.414 -34.247 -5.831 1.00 22.25 246 ARG A N 1
ATOM 1953 C CA . ARG A 1 246 ? 5.413 -34.582 -6.881 1.00 22.25 246 ARG A CA 1
ATOM 1954 C C . ARG A 1 246 ? 3.889 -34.765 -6.624 1.00 22.25 246 ARG A C 1
ATOM 1956 O O . ARG A 1 246 ? 3.491 -35.618 -5.846 1.00 22.25 246 ARG A O 1
ATOM 1963 N N . ARG A 1 247 ? 3.156 -34.238 -7.645 1.00 22.95 247 ARG A N 1
ATOM 1964 C CA . ARG A 1 247 ? 1.822 -34.577 -8.258 1.00 22.95 247 ARG A CA 1
ATOM 1965 C C . ARG A 1 247 ? 0.592 -33.979 -7.542 1.00 22.95 247 ARG A C 1
ATOM 1967 O O . ARG A 1 247 ? 0.591 -33.958 -6.329 1.00 22.95 24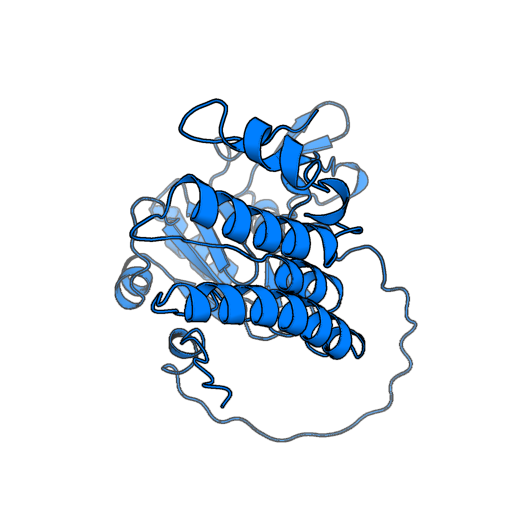7 ARG A O 1
ATOM 1974 N N . SER A 1 248 ? -0.489 -33.483 -8.171 1.00 22.70 248 SER A N 1
ATOM 1975 C CA . SER A 1 248 ? -1.076 -33.483 -9.543 1.00 22.70 248 SER A CA 1
ATOM 1976 C C . SER A 1 248 ? -2.270 -32.481 -9.564 1.00 22.70 248 SER A C 1
ATOM 1978 O O . SER A 1 248 ? -2.977 -32.430 -8.569 1.00 22.70 248 SER A O 1
ATOM 1980 N N . ALA A 1 249 ? -2.410 -31.553 -10.527 1.00 21.39 249 ALA A N 1
ATOM 1981 C CA . ALA A 1 249 ? -3.244 -31.544 -11.761 1.00 21.39 249 ALA A CA 1
ATOM 1982 C C . ALA A 1 249 ? -4.780 -31.267 -11.649 1.00 21.39 249 ALA A C 1
ATOM 1984 O O . ALA A 1 249 ? -5.463 -31.963 -10.907 1.00 21.39 249 ALA A O 1
ATOM 1985 N N . PHE A 1 250 ? -5.262 -30.372 -12.551 1.00 24.22 250 PHE A N 1
ATOM 1986 C CA . PHE A 1 250 ? -6.636 -30.045 -13.058 1.00 24.22 250 PHE A CA 1
ATOM 1987 C C . PHE A 1 250 ? -7.370 -28.781 -12.516 1.00 24.22 250 PHE A C 1
ATOM 1989 O O . PHE A 1 250 ? -7.144 -28.404 -11.374 1.00 24.22 250 PHE A O 1
ATOM 1996 N N . PRO A 1 251 ? -8.287 -28.135 -13.291 1.00 29.56 251 PRO A N 1
ATOM 1997 C CA . PRO A 1 251 ? -8.045 -27.402 -14.544 1.00 29.56 251 PRO A CA 1
ATOM 1998 C C . PRO A 1 251 ? -8.688 -25.987 -14.594 1.00 29.56 251 PRO A C 1
ATOM 2000 O O . PRO A 1 251 ? -9.466 -25.574 -13.741 1.00 29.56 251 PRO A O 1
ATOM 2003 N N . SER A 1 252 ? -8.366 -25.274 -15.674 1.00 24.83 252 SER A N 1
ATOM 2004 C CA . SER A 1 252 ? -8.843 -23.959 -16.123 1.00 24.83 252 SER A CA 1
ATOM 2005 C C . SER A 1 252 ? -10.367 -23.768 -16.211 1.00 24.83 252 SER A C 1
ATOM 2007 O O . SER A 1 252 ? -11.061 -24.615 -16.774 1.00 24.83 252 SER A O 1
ATOM 2009 N N . CYS A 1 253 ? -10.848 -22.571 -15.854 1.00 24.73 253 CYS A N 1
ATOM 2010 C CA . CYS A 1 253 ? -12.050 -21.976 -16.444 1.00 24.73 253 CYS A CA 1
ATOM 2011 C C . CYS A 1 253 ? -11.906 -20.444 -16.509 1.00 24.73 253 CYS A C 1
ATOM 2013 O O . CYS A 1 253 ? -11.644 -19.792 -15.500 1.00 24.73 253 CYS A O 1
ATOM 2015 N N . GLY A 1 254 ? -12.009 -19.892 -17.719 1.00 22.27 254 GLY A N 1
ATOM 2016 C CA . GLY A 1 254 ? -11.818 -18.475 -18.007 1.00 22.27 254 GLY A CA 1
ATOM 2017 C C . GLY A 1 254 ? -13.106 -17.656 -17.934 1.00 22.27 254 GLY A C 1
ATOM 2018 O O . GLY A 1 254 ? -14.177 -18.129 -18.296 1.00 22.27 254 GLY A O 1
ATOM 2019 N N . SER A 1 255 ? -12.974 -16.391 -17.534 1.00 23.81 255 SER A N 1
ATOM 2020 C CA . SER A 1 255 ? -13.709 -15.267 -18.128 1.00 23.81 255 SER A CA 1
ATOM 2021 C C . SER A 1 255 ? -13.020 -13.950 -17.735 1.00 23.81 255 SER A C 1
ATOM 2023 O O . SER A 1 255 ? -12.729 -13.713 -16.562 1.00 23.81 255 SER A O 1
ATOM 2025 N N . VAL A 1 256 ? -12.779 -13.094 -18.729 1.00 31.42 256 VAL A N 1
ATOM 2026 C CA . VAL A 1 256 ? -12.027 -11.823 -18.657 1.00 31.42 256 VAL A CA 1
ATOM 2027 C C . VAL A 1 256 ? -12.781 -10.716 -17.887 1.00 31.42 256 VAL A C 1
ATOM 2029 O O . VAL A 1 256 ? -12.214 -9.685 -17.556 1.00 31.42 256 VAL A O 1
ATOM 2032 N N . ALA A 1 257 ? -14.039 -10.940 -17.494 1.00 26.31 257 ALA A N 1
ATOM 2033 C CA . ALA A 1 257 ? -14.822 -9.993 -16.689 1.00 26.31 257 ALA A CA 1
ATOM 2034 C C . ALA A 1 257 ? -14.642 -10.163 -15.163 1.00 26.31 257 ALA A C 1
ATOM 2036 O O . ALA A 1 257 ? -15.214 -9.399 -14.383 1.00 26.31 257 ALA A O 1
ATOM 2037 N N . GLY A 1 258 ? -13.883 -11.179 -14.729 1.00 26.09 258 GLY A N 1
ATOM 2038 C CA . GLY A 1 258 ? -13.729 -11.541 -13.318 1.00 26.09 258 GLY A CA 1
ATOM 2039 C C . GLY A 1 258 ? -12.651 -10.764 -12.559 1.00 26.09 258 GLY A C 1
ATOM 2040 O O . GLY A 1 258 ? -12.846 -10.505 -11.376 1.00 26.09 258 GLY A O 1
ATOM 2041 N N . CYS A 1 259 ? -11.547 -10.363 -13.202 1.00 30.95 259 CYS A N 1
ATOM 2042 C CA . CYS A 1 259 ? -10.448 -9.676 -12.503 1.00 30.95 259 CYS A CA 1
ATOM 2043 C C . CYS A 1 259 ? -10.860 -8.284 -12.007 1.00 30.95 259 CYS A C 1
ATOM 2045 O O . CYS A 1 259 ? -10.692 -7.992 -10.830 1.00 30.95 259 CYS A O 1
ATOM 2047 N N . CYS A 1 260 ? -11.521 -7.467 -12.835 1.00 27.12 260 CYS A N 1
ATOM 2048 C CA . CYS A 1 260 ? -11.973 -6.134 -12.410 1.00 27.12 260 CYS A CA 1
ATOM 2049 C C . CYS A 1 260 ? -13.181 -6.144 -11.450 1.00 27.12 260 CYS A C 1
ATOM 2051 O O . CYS A 1 260 ? -13.507 -5.106 -10.886 1.00 27.12 260 CYS A O 1
ATOM 2053 N N . ARG A 1 261 ? -13.859 -7.287 -11.247 1.00 26.23 261 ARG A N 1
ATOM 2054 C CA . ARG A 1 261 ? -14.953 -7.423 -10.261 1.00 26.23 261 ARG A CA 1
ATOM 2055 C C . ARG A 1 261 ? -14.527 -8.068 -8.943 1.00 26.23 261 ARG A C 1
ATOM 2057 O O . ARG A 1 261 ? -15.309 -8.034 -8.004 1.00 26.23 261 ARG A O 1
ATOM 2064 N N . ARG A 1 262 ? -13.322 -8.637 -8.831 1.00 30.97 262 ARG A N 1
ATOM 2065 C CA . ARG A 1 262 ? -12.870 -9.280 -7.580 1.00 30.97 262 ARG A CA 1
ATOM 2066 C C . ARG A 1 262 ? -12.565 -8.301 -6.442 1.00 30.97 262 ARG A C 1
ATOM 2068 O O . ARG A 1 262 ? -12.432 -8.751 -5.312 1.00 30.97 262 ARG A O 1
ATOM 2075 N N . SER A 1 263 ? -12.570 -6.995 -6.709 1.00 29.55 263 SER A N 1
ATOM 2076 C CA . SER A 1 263 ? -12.496 -5.940 -5.688 1.00 29.55 263 SER A CA 1
ATOM 2077 C C . SER A 1 263 ? -13.868 -5.436 -5.211 1.00 29.55 263 SER A C 1
ATOM 2079 O O . SER A 1 263 ? -13.944 -4.406 -4.549 1.00 29.55 263 SER A O 1
ATOM 2081 N N . SER A 1 264 ? -14.978 -6.118 -5.528 1.00 24.97 264 SER A N 1
ATOM 2082 C CA . SER A 1 264 ? -16.264 -5.783 -4.908 1.00 24.97 264 SER A CA 1
ATOM 2083 C C . SER A 1 264 ? -16.267 -6.248 -3.452 1.00 24.97 264 SER A C 1
ATOM 2085 O O . SER A 1 264 ? -16.288 -7.451 -3.191 1.00 24.97 264 SER A O 1
ATOM 2087 N N . ALA A 1 265 ? -16.241 -5.275 -2.540 1.00 27.75 265 ALA A N 1
ATOM 2088 C CA . ALA A 1 265 ? -16.392 -5.416 -1.099 1.00 27.75 265 ALA A CA 1
ATOM 2089 C C . ALA A 1 265 ? -17.316 -6.582 -0.702 1.00 27.75 265 ALA A C 1
ATOM 2091 O O . ALA A 1 265 ? -18.495 -6.618 -1.066 1.00 27.75 265 ALA A O 1
ATOM 2092 N N . PHE A 1 266 ? -16.786 -7.515 0.090 1.00 23.30 266 PHE A N 1
ATOM 2093 C CA . PHE A 1 266 ? -17.609 -8.446 0.852 1.00 23.30 266 PHE A CA 1
ATOM 2094 C C . PHE A 1 266 ? -18.312 -7.656 1.963 1.00 23.30 266 PHE A C 1
ATOM 2096 O O . PHE A 1 266 ? -17.783 -7.486 3.057 1.00 23.30 266 PHE A O 1
ATOM 2103 N N . ALA A 1 267 ? -19.514 -7.156 1.679 1.00 24.91 267 ALA A N 1
ATOM 2104 C CA . ALA A 1 267 ? -20.465 -6.771 2.713 1.00 24.91 267 ALA A CA 1
ATOM 2105 C C . ALA A 1 267 ? -21.089 -8.054 3.279 1.00 24.91 267 ALA A C 1
ATOM 2107 O O . ALA A 1 267 ? -22.184 -8.461 2.887 1.00 24.91 267 ALA A O 1
ATOM 2108 N N . THR A 1 268 ? -20.364 -8.738 4.160 1.00 23.83 268 THR A N 1
ATOM 2109 C CA . THR A 1 268 ? -20.937 -9.838 4.935 1.00 23.83 268 THR A CA 1
ATOM 2110 C C . THR A 1 268 ? -21.674 -9.218 6.114 1.00 23.83 268 THR A C 1
ATOM 2112 O O . THR A 1 268 ? -21.062 -8.681 7.034 1.00 23.83 268 THR A O 1
ATOM 2115 N N . THR A 1 269 ? -23.003 -9.240 6.062 1.00 21.02 269 THR A N 1
ATOM 2116 C CA . THR A 1 269 ? -23.846 -8.972 7.228 1.00 21.02 269 THR A CA 1
ATOM 2117 C C . THR A 1 269 ? -23.651 -10.130 8.198 1.00 21.02 269 THR A C 1
ATOM 2119 O O . THR A 1 269 ? -24.106 -11.243 7.943 1.00 21.02 269 THR A O 1
ATOM 2122 N N . TRP A 1 270 ? -22.929 -9.883 9.285 1.00 25.27 270 TRP A N 1
ATOM 2123 C CA . TRP A 1 270 ? -22.922 -10.777 10.435 1.00 25.27 270 TRP A CA 1
ATOM 2124 C C . TRP A 1 270 ? -24.106 -10.376 11.318 1.00 25.27 270 TRP A C 1
ATOM 2126 O O . TRP A 1 270 ? -24.174 -9.240 11.785 1.00 25.27 270 TRP A O 1
ATOM 2136 N N . THR A 1 271 ? -25.088 -11.273 11.423 1.00 27.81 271 THR A N 1
ATOM 2137 C CA . THR A 1 271 ? -26.204 -11.201 12.382 1.00 27.81 271 THR A CA 1
ATOM 2138 C C . THR A 1 271 ? -25.755 -11.580 13.777 1.00 27.81 271 THR A C 1
ATOM 2140 O O . THR A 1 271 ? -24.975 -12.559 13.854 1.00 27.81 271 THR A O 1
#

Secondary structure (DSSP, 8-state):
------SSTTHHHHHHHHH----GGGTSSTT--HHHHHHHHHHHHHHHHHH--S-------HHHHHHHHH-TT-TTHHHHHHHHHHHHHHHHHHHHHTT-------S-------EEE-HHHHHHHTT-SEEEEETTEEEEETTT-SEEEEEETTEEEEEESSGGGHHHHHHHHTTSTTEEEEE-HHHHHHTT---TTS-SEEEEEPTTEEE-----SSGGG----GGGTTT-GGGS-------------------TTSTTTTTS-------